Protein AF-A0A1G3AJ76-F1 (afdb_monomer_lite)

Secondary structure (DSSP, 8-state):
---BTTB--------PPEEPTTT--EEPPPPTTB-TT-SSBHHHHHHHHHHTTTS-HHHHHHHHT--HHHHHHHHHHHHHHHTS----TT---EEEEEEE--TTT-EEEEEEETTTTEEEEEEESSGGGTT-SHHHHHHHHHHTT-GGGTTGGGTS---SHHHHHHHHHHHHHHHHTTT---HHHHHHHHHHGGG--S----

pLDDT: mean 78.52, std 16.17, range [38.22, 95.75]

Radius of gyration: 21.83 Å; chains: 1; bounding box: 45×44×62 Å

Sequence (202 aa):
MLPVGRRKVELVVNIPRLYCKDCGAIRQPHLAFADPKKH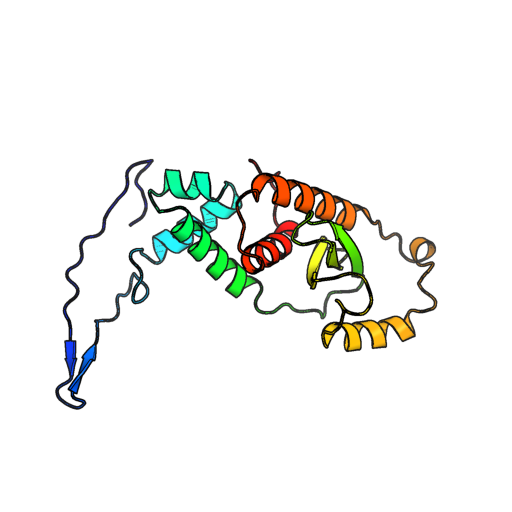YTRSLERFVVDLCRIMSIQDAAELTGLGWDTVKEIHKRHLRRKYKSFDLKKVRYIAIDEVYLGKKRKYITIVLDLLTGRVIHVGRGKGKDALRIRILKDAARKLSVWKPFILNWHKHRISTGKLEVINSKIGTLQRNAYGYRDDEYLKLRIFNLHRSTYALIG

Structure (mmCIF, N/CA/C/O backbone):
data_AF-A0A1G3AJ76-F1
#
_entry.id   AF-A0A1G3AJ76-F1
#
loop_
_atom_site.group_PDB
_atom_site.id
_atom_site.type_symbol
_atom_site.label_atom_id
_atom_site.label_alt_id
_atom_site.label_comp_id
_atom_site.label_asym_id
_atom_site.label_entity_id
_atom_site.label_seq_id
_atom_site.pdbx_PDB_ins_code
_atom_site.Cartn_x
_atom_site.Cartn_y
_atom_site.Cartn_z
_atom_site.occupancy
_atom_site.B_iso_or_equiv
_atom_site.auth_seq_id
_atom_site.auth_comp_id
_atom_site.auth_asym_id
_atom_site.auth_atom_id
_atom_site.pdbx_PDB_model_num
ATOM 1 N N . MET A 1 1 ? -16.692 4.329 11.725 1.00 84.12 1 MET A N 1
ATOM 2 C CA . MET A 1 1 ? -17.571 5.203 10.921 1.00 84.12 1 MET A CA 1
ATOM 3 C C . MET A 1 1 ? -16.699 6.036 9.999 1.00 84.12 1 MET A C 1
ATOM 5 O O . MET A 1 1 ? -15.505 6.140 10.260 1.00 84.12 1 MET A O 1
ATOM 9 N N . LEU A 1 2 ? -17.256 6.547 8.901 1.00 88.19 2 LEU A N 1
ATOM 10 C CA . LEU A 1 2 ? -16.535 7.486 8.038 1.00 88.19 2 LEU A CA 1
ATOM 11 C C . LEU A 1 2 ? -16.525 8.877 8.690 1.00 88.19 2 LEU A C 1
ATOM 13 O O . LEU A 1 2 ? -17.487 9.197 9.392 1.00 88.19 2 LEU A O 1
ATOM 17 N N . PRO A 1 3 ? -15.468 9.684 8.496 1.00 87.06 3 PRO A N 1
ATOM 18 C CA . PRO A 1 3 ? -15.470 11.065 8.961 1.00 87.06 3 PRO A CA 1
ATOM 19 C C . PRO A 1 3 ? -16.542 11.879 8.225 1.00 87.06 3 PRO A C 1
ATOM 21 O O . PRO A 1 3 ? -16.854 11.609 7.063 1.00 87.06 3 PRO A O 1
ATOM 24 N N . VAL A 1 4 ? -17.088 12.893 8.897 1.00 87.75 4 VAL A N 1
ATOM 25 C CA . VAL A 1 4 ? -17.991 13.881 8.287 1.00 87.75 4 VAL A CA 1
ATOM 26 C C . VAL A 1 4 ? -17.214 15.183 8.154 1.00 87.75 4 VAL A C 1
ATOM 28 O O . VAL A 1 4 ? -16.935 15.871 9.139 1.00 87.75 4 VAL A O 1
ATOM 31 N N . GLY A 1 5 ? -16.788 15.490 6.929 1.00 83.56 5 GLY A N 1
ATOM 32 C CA . GLY A 1 5 ? -15.785 16.527 6.696 1.00 83.56 5 GLY A CA 1
ATOM 33 C C . GLY A 1 5 ? -14.482 16.186 7.427 1.00 83.56 5 GLY A C 1
ATOM 34 O O . GLY A 1 5 ? -13.950 15.092 7.266 1.00 83.56 5 GLY A O 1
ATOM 35 N N . ARG A 1 6 ? -13.991 17.111 8.262 1.00 79.69 6 ARG A N 1
ATOM 36 C CA . ARG A 1 6 ? -12.816 16.900 9.134 1.00 79.69 6 ARG A CA 1
ATOM 37 C C . ARG A 1 6 ? -13.173 16.387 10.534 1.00 79.69 6 ARG A C 1
ATOM 39 O O . ARG A 1 6 ? -12.302 16.284 11.392 1.00 79.69 6 ARG A O 1
ATOM 46 N N . ARG A 1 7 ? -14.452 16.113 10.811 1.00 84.81 7 ARG A N 1
ATOM 47 C CA . ARG A 1 7 ? -14.881 15.647 12.133 1.00 84.81 7 ARG A CA 1
ATOM 48 C C . ARG A 1 7 ? -14.752 14.133 12.222 1.00 84.81 7 ARG A C 1
ATOM 50 O O . ARG A 1 7 ? -15.326 13.397 11.415 1.00 84.81 7 ARG A O 1
ATOM 57 N N . LYS A 1 8 ? -14.028 13.683 13.246 1.00 85.44 8 LYS A N 1
ATOM 58 C CA . LYS A 1 8 ? -13.964 12.275 13.635 1.00 85.44 8 LYS A CA 1
ATOM 59 C C . LYS A 1 8 ? -15.359 11.805 14.050 1.00 85.44 8 LYS A C 1
ATOM 61 O O . LYS A 1 8 ? -16.037 12.482 14.817 1.00 85.44 8 LYS A O 1
ATOM 66 N N . VAL A 1 9 ? -15.762 10.636 13.559 1.00 89.94 9 VAL A N 1
ATOM 67 C CA . VAL A 1 9 ? -17.017 9.981 13.946 1.00 89.94 9 VAL A CA 1
ATOM 68 C C . VAL A 1 9 ? -16.697 8.651 14.606 1.00 89.94 9 VAL A C 1
ATOM 70 O O . VAL A 1 9 ? -16.042 7.785 14.016 1.00 89.94 9 VAL A O 1
ATOM 73 N N . GLU A 1 10 ? -17.185 8.478 15.827 1.00 90.31 10 GLU A N 1
ATOM 74 C CA . GLU A 1 10 ? -16.988 7.270 16.619 1.00 90.31 10 GLU A CA 1
ATOM 75 C C . GLU A 1 10 ? -18.248 6.403 16.595 1.00 90.31 10 GLU A C 1
ATOM 77 O O . GLU A 1 10 ? -19.370 6.898 16.566 1.00 90.31 10 GLU A O 1
ATOM 82 N N . LEU A 1 11 ? -18.052 5.085 16.559 1.00 90.06 11 LEU A N 1
ATOM 83 C CA . LEU A 1 11 ? -19.127 4.108 16.697 1.00 90.06 11 LEU A CA 1
ATOM 84 C C . LEU A 1 11 ? -18.904 3.376 18.013 1.00 90.06 11 LEU A C 1
ATOM 86 O O . LEU A 1 11 ? -17.966 2.586 18.124 1.00 90.06 11 LEU A O 1
ATOM 90 N N . VAL A 1 12 ? -19.759 3.651 18.990 1.00 90.94 12 VAL A N 1
ATOM 91 C CA . VAL A 1 12 ? -19.713 3.002 20.299 1.00 90.94 12 VAL A CA 1
ATOM 92 C C . VAL A 1 12 ? -20.588 1.757 20.242 1.00 90.94 12 VAL A C 1
ATOM 94 O O . VAL A 1 12 ? -21.773 1.838 19.930 1.00 90.94 12 VAL A O 1
ATOM 97 N N . VAL A 1 13 ? -19.994 0.594 20.505 1.00 89.31 13 VAL A N 1
ATOM 98 C CA . VAL A 1 13 ? -20.694 -0.697 20.487 1.00 89.31 13 VAL A CA 1
ATOM 99 C C . VAL A 1 13 ? -20.303 -1.475 21.726 1.00 89.31 13 VAL A C 1
ATOM 101 O O . VAL A 1 13 ? -19.117 -1.623 22.017 1.00 89.31 13 VAL A O 1
ATOM 104 N N . ASN A 1 14 ? -21.296 -2.011 22.430 1.00 89.44 14 ASN A N 1
ATOM 105 C CA . ASN A 1 14 ? -21.053 -2.958 23.505 1.00 89.44 14 ASN A CA 1
ATOM 106 C C . ASN A 1 14 ? -20.851 -4.360 22.907 1.00 89.44 14 ASN A C 1
ATOM 108 O O . ASN A 1 14 ? -21.753 -4.901 22.269 1.00 89.44 14 ASN A O 1
ATOM 112 N N . ILE A 1 15 ? -19.654 -4.928 23.073 1.00 88.06 15 ILE A N 1
ATOM 113 C CA . ILE A 1 15 ? -19.295 -6.245 22.534 1.00 88.06 15 ILE A CA 1
ATOM 114 C C . ILE A 1 15 ? -19.233 -7.236 23.703 1.00 88.06 15 ILE A C 1
ATOM 116 O O . ILE A 1 15 ? -18.221 -7.265 24.413 1.00 88.06 15 ILE A O 1
ATOM 120 N N . PRO A 1 16 ? -20.270 -8.068 23.914 1.00 90.62 16 PRO A N 1
ATOM 121 C CA . PRO A 1 16 ? -20.255 -9.049 24.990 1.00 90.62 16 PRO A CA 1
ATOM 122 C C . PRO A 1 16 ? -19.215 -10.146 24.729 1.00 90.62 16 PRO A C 1
ATOM 124 O O . PRO A 1 16 ? -18.878 -10.462 23.585 1.00 90.62 16 PRO A O 1
ATOM 127 N N . ARG A 1 17 ? -18.715 -10.768 25.801 1.00 92.38 17 ARG A N 1
ATOM 128 C CA . ARG A 1 17 ? -17.952 -12.021 25.716 1.00 92.38 17 ARG A CA 1
ATOM 129 C C . ARG A 1 17 ? -18.940 -13.186 25.768 1.00 92.38 17 ARG A C 1
ATOM 131 O O . ARG A 1 17 ? -19.694 -13.304 26.726 1.00 92.38 17 ARG A O 1
ATOM 138 N N . LEU A 1 18 ? -18.937 -14.032 24.744 1.00 93.06 18 LEU A N 1
ATOM 139 C CA . LEU A 1 18 ? -19.792 -15.212 24.647 1.00 93.06 18 LEU A CA 1
ATOM 140 C C . LEU A 1 18 ? -19.067 -16.420 25.241 1.00 93.06 18 LEU A C 1
ATOM 142 O O . LEU A 1 18 ? -17.966 -16.749 24.801 1.00 93.06 18 LEU A O 1
ATOM 146 N N . TYR A 1 19 ? -19.685 -17.083 26.214 1.00 95.31 19 TYR A N 1
ATOM 147 C CA . TYR A 1 19 ? -19.201 -18.339 26.783 1.00 95.31 19 TYR A CA 1
ATOM 148 C C . TYR A 1 19 ? -19.927 -19.520 26.130 1.00 95.31 19 TYR A C 1
ATOM 150 O O . TYR A 1 19 ? -21.157 -19.579 26.144 1.00 95.31 19 TYR A O 1
ATOM 158 N N . CYS A 1 20 ? -19.178 -20.452 25.542 1.00 94.69 20 CYS A N 1
ATOM 159 C CA . CYS A 1 20 ? -19.740 -21.675 24.976 1.00 94.69 20 CYS A CA 1
ATOM 160 C C . CYS A 1 20 ? -19.845 -22.755 26.058 1.00 94.69 20 CYS A C 1
ATOM 162 O O . CYS A 1 20 ? -18.821 -23.186 26.585 1.00 94.69 20 CYS A O 1
ATOM 164 N N . LYS A 1 21 ? -21.068 -23.216 26.349 1.00 94.81 21 LYS A N 1
ATOM 165 C CA . LYS A 1 21 ? -21.314 -24.265 27.352 1.00 94.81 21 LYS A CA 1
ATOM 166 C C . LYS A 1 21 ? -20.777 -25.641 26.938 1.00 94.81 21 LYS A C 1
ATOM 168 O O . LYS A 1 21 ? -20.391 -26.402 27.810 1.00 94.81 21 LYS A O 1
ATOM 173 N N . ASP A 1 22 ? -20.685 -25.922 25.637 1.00 95.62 22 ASP A N 1
ATOM 174 C CA . ASP A 1 22 ? -20.289 -27.249 25.141 1.00 95.62 22 ASP A CA 1
ATOM 175 C C . ASP A 1 22 ? -18.770 -27.468 25.142 1.00 95.62 22 ASP A C 1
ATOM 177 O O . ASP A 1 22 ? -18.295 -28.563 25.418 1.00 95.62 22 ASP A O 1
ATOM 181 N N . CYS A 1 23 ? -17.986 -26.431 24.825 1.00 95.06 23 CYS A N 1
ATOM 182 C CA . CYS A 1 23 ? -16.522 -26.534 24.724 1.00 95.06 23 CYS A CA 1
ATOM 183 C C . CYS A 1 23 ? -15.755 -25.654 25.722 1.00 95.06 23 CYS A C 1
ATOM 185 O O . CYS A 1 23 ? -14.529 -25.594 25.667 1.00 95.06 23 CYS A O 1
ATOM 187 N N . GLY A 1 24 ? -16.451 -24.903 26.582 1.00 94.56 24 GLY A N 1
ATOM 188 C CA . GLY A 1 24 ? -15.855 -23.998 27.573 1.00 94.56 24 GLY A CA 1
ATOM 189 C C . GLY A 1 24 ? -15.150 -22.760 26.997 1.00 94.56 24 GLY A C 1
ATOM 190 O O . GLY A 1 24 ? -14.609 -21.951 27.751 1.00 94.56 24 GLY A O 1
ATOM 191 N N . ALA A 1 25 ? -15.134 -22.577 25.672 1.00 94.31 25 ALA A N 1
ATOM 192 C CA . ALA A 1 25 ? -14.416 -21.478 25.033 1.00 94.31 25 ALA A CA 1
ATOM 193 C C . ALA A 1 25 ? -15.129 -20.127 25.211 1.00 94.31 25 ALA A C 1
ATOM 195 O O . ALA A 1 25 ? -16.337 -20.010 24.996 1.00 94.31 25 ALA A O 1
ATOM 196 N N . ILE A 1 26 ? -14.350 -19.078 25.489 1.00 92.56 26 ILE A N 1
ATOM 197 C CA . ILE A 1 26 ? -14.811 -17.684 25.469 1.00 92.56 26 ILE A CA 1
ATOM 198 C C . ILE A 1 26 ? -14.500 -17.075 24.100 1.00 92.56 26 ILE A C 1
ATOM 200 O O . ILE A 1 26 ? -13.358 -17.102 23.637 1.00 92.56 26 ILE A O 1
ATOM 204 N N . ARG A 1 27 ? -15.510 -16.503 23.441 1.00 89.25 27 ARG A N 1
ATOM 205 C CA . ARG A 1 27 ? -15.399 -15.901 22.105 1.00 89.25 27 ARG A CA 1
ATOM 206 C C . ARG A 1 27 ? -16.011 -14.506 22.086 1.00 89.25 27 ARG A C 1
ATOM 208 O O . ARG A 1 27 ? -16.914 -14.195 22.853 1.00 89.25 27 ARG A O 1
ATOM 215 N N . GLN A 1 28 ? -15.530 -13.655 21.188 1.00 88.25 28 GLN A N 1
ATOM 216 C CA . GLN A 1 28 ? -16.238 -12.421 20.846 1.00 88.25 28 GLN A CA 1
ATOM 217 C C . GLN A 1 28 ? -17.212 -12.702 19.695 1.00 88.25 28 GLN A C 1
ATOM 219 O O . GLN A 1 28 ? -16.870 -13.500 18.814 1.00 88.25 28 GLN A O 1
ATOM 224 N N . PRO A 1 29 ? -18.401 -12.071 19.674 1.00 89.06 29 PRO A N 1
ATOM 225 C CA . PRO A 1 29 ? -19.307 -12.172 18.542 1.00 89.06 29 PRO A CA 1
ATOM 226 C C . PRO A 1 29 ? -18.632 -11.626 17.283 1.00 89.06 29 PRO A C 1
ATOM 228 O O . PRO A 1 29 ? -17.847 -10.675 17.324 1.00 89.06 29 PRO A O 1
ATOM 231 N N . HIS A 1 30 ? -18.952 -12.233 16.145 1.00 89.56 30 HIS A N 1
ATOM 232 C CA . HIS A 1 30 ? -18.513 -11.712 14.862 1.00 89.56 30 HIS A CA 1
ATOM 233 C C . HIS A 1 30 ? -19.233 -10.392 14.565 1.00 89.56 30 HIS A C 1
ATOM 235 O O . HIS A 1 30 ? -20.461 -10.338 14.553 1.00 89.56 30 HIS A O 1
ATOM 241 N N . LEU A 1 31 ? -18.471 -9.333 14.290 1.00 91.12 31 LEU A N 1
ATOM 242 C CA . LEU A 1 31 ? -19.030 -8.047 13.889 1.00 91.12 31 LEU A CA 1
ATOM 243 C C . LEU A 1 31 ? -19.115 -7.963 12.366 1.00 91.12 31 LEU A C 1
ATOM 245 O O . LEU A 1 31 ? -18.100 -7.958 11.672 1.00 91.12 31 LEU A O 1
ATOM 249 N N . ALA A 1 32 ? -20.326 -7.788 11.837 1.00 91.38 32 ALA A N 1
ATOM 250 C CA . ALA A 1 32 ? -20.556 -7.657 10.397 1.00 91.38 32 ALA A CA 1
ATOM 251 C C . ALA A 1 32 ? -19.923 -6.393 9.775 1.00 91.38 32 ALA A C 1
ATOM 253 O O . ALA A 1 32 ? -19.883 -6.251 8.555 1.00 91.38 32 ALA A O 1
ATOM 254 N N . PHE A 1 33 ? -19.407 -5.456 10.569 1.00 92.19 33 PHE A N 1
ATOM 255 C CA . PHE A 1 33 ? -18.843 -4.194 10.079 1.00 92.19 33 PHE A CA 1
ATOM 256 C C . PHE A 1 33 ? -17.356 -3.998 10.409 1.00 92.19 33 PHE A C 1
ATOM 258 O O . PHE A 1 33 ? -16.754 -3.065 9.873 1.00 92.19 33 PHE A O 1
ATOM 265 N N . ALA A 1 34 ? -16.742 -4.845 11.242 1.00 92.38 34 ALA A N 1
ATOM 266 C CA . ALA A 1 34 ? -15.356 -4.694 11.690 1.00 92.38 34 ALA A CA 1
ATOM 267 C C . ALA A 1 34 ? -14.637 -6.045 11.781 1.00 92.38 34 ALA A C 1
ATOM 269 O O . ALA A 1 34 ? -15.222 -7.054 12.166 1.00 92.38 34 ALA A O 1
ATOM 270 N N . ASP A 1 35 ? -13.350 -6.053 11.436 1.00 90.12 35 ASP A N 1
ATOM 271 C CA . ASP A 1 35 ? -12.513 -7.240 11.606 1.00 90.12 35 ASP A CA 1
ATOM 272 C C . ASP A 1 35 ? -12.175 -7.449 13.099 1.00 90.12 35 ASP A C 1
ATOM 274 O O . ASP A 1 35 ? -12.011 -6.469 13.835 1.00 90.12 35 ASP A O 1
ATOM 278 N N . PRO A 1 36 ? -11.996 -8.702 13.562 1.00 86.69 36 PRO A N 1
ATOM 279 C CA . PRO A 1 36 ? -11.603 -8.977 14.942 1.00 86.69 36 PRO A CA 1
ATOM 280 C C . PRO A 1 36 ? -10.334 -8.219 15.349 1.00 86.69 36 PRO A C 1
ATOM 282 O O . PRO A 1 36 ? -9.371 -8.141 14.580 1.00 86.69 36 PRO A O 1
ATOM 285 N N . LYS A 1 37 ? -10.313 -7.701 16.585 1.00 85.31 37 LYS A N 1
ATOM 286 C CA . LYS A 1 37 ? -9.185 -6.941 17.163 1.00 85.31 37 LYS A CA 1
ATOM 287 C C . LYS A 1 37 ? -8.841 -5.639 16.416 1.00 85.31 37 LYS A C 1
ATOM 289 O O . LYS A 1 37 ? -7.744 -5.109 16.593 1.00 85.31 37 LYS A O 1
ATOM 294 N N . LYS A 1 38 ? -9.728 -5.124 15.555 1.00 88.06 38 LYS A N 1
ATOM 295 C CA . LYS A 1 38 ? -9.569 -3.816 14.902 1.00 88.06 38 LYS A CA 1
ATOM 296 C C . LYS A 1 38 ? -10.525 -2.796 15.507 1.00 88.06 38 LYS A C 1
ATOM 298 O O . LYS A 1 38 ? -11.699 -3.076 15.708 1.00 88.06 38 LYS A O 1
ATOM 303 N N . HIS A 1 39 ? -10.013 -1.588 15.722 1.00 88.31 39 HIS A N 1
ATOM 304 C CA . HIS A 1 39 ? -10.772 -0.446 16.242 1.00 88.31 39 HIS A CA 1
ATOM 305 C C . HIS A 1 39 ? -11.326 0.451 15.120 1.00 88.31 39 HIS A C 1
ATOM 307 O O . HIS A 1 39 ? -11.619 1.622 15.332 1.00 88.31 39 HIS A O 1
ATOM 313 N N . TYR A 1 40 ? -11.449 -0.086 13.904 1.00 92.50 40 TYR A N 1
ATOM 314 C CA . TYR A 1 40 ? -12.005 0.608 12.748 1.00 92.50 40 TYR A CA 1
ATOM 315 C C . TYR A 1 40 ? -12.919 -0.317 11.945 1.00 92.50 40 TYR A C 1
ATOM 317 O O . TYR A 1 40 ? -12.767 -1.537 11.918 1.00 92.50 40 TYR A O 1
ATOM 325 N N . THR A 1 41 ? -13.875 0.295 11.256 1.00 94.62 41 THR A N 1
ATOM 326 C CA . THR A 1 41 ? -14.846 -0.383 10.393 1.00 94.62 41 THR A CA 1
ATOM 327 C C . THR A 1 41 ? -14.243 -0.732 9.030 1.00 94.62 41 THR A C 1
ATOM 329 O O . THR A 1 41 ? -13.399 0.008 8.525 1.00 94.62 41 THR A O 1
ATOM 332 N N . ARG A 1 42 ? -14.745 -1.780 8.365 1.00 94.81 42 ARG A N 1
ATOM 333 C CA . ARG A 1 42 ? -14.345 -2.154 6.992 1.00 94.81 42 ARG A CA 1
ATOM 334 C C . ARG A 1 42 ? -14.613 -1.044 5.970 1.00 94.81 42 ARG A C 1
ATOM 336 O O . ARG A 1 42 ? -13.865 -0.908 5.007 1.00 94.81 42 ARG A O 1
ATOM 343 N N . SER A 1 43 ? -15.655 -0.235 6.178 1.00 95.25 43 SER A N 1
ATOM 344 C CA . SER A 1 43 ? -15.930 0.956 5.359 1.00 95.25 43 SER A CA 1
ATOM 345 C C . SER A 1 43 ? -14.824 2.006 5.492 1.00 95.25 43 SER A C 1
ATOM 347 O O . SER A 1 43 ? -14.319 2.481 4.481 1.00 95.25 43 SER A O 1
ATOM 349 N N . LEU A 1 44 ? -14.388 2.296 6.722 1.00 95.06 44 LEU A N 1
ATOM 350 C CA . LEU A 1 44 ? -13.252 3.185 6.987 1.00 95.06 44 LEU A CA 1
ATOM 351 C C . LEU A 1 44 ? -11.944 2.646 6.388 1.00 95.06 44 LEU A C 1
ATOM 353 O O . LEU A 1 44 ? -11.203 3.416 5.792 1.00 95.06 44 LEU A O 1
ATOM 357 N N . GLU A 1 45 ? -11.684 1.334 6.462 1.00 95.69 45 GLU A N 1
ATOM 358 C CA . GLU A 1 45 ? -10.516 0.716 5.804 1.00 95.69 45 GLU A CA 1
ATOM 359 C C . GLU A 1 45 ? -10.516 0.979 4.288 1.00 95.69 45 GLU A C 1
ATOM 361 O O . GLU A 1 45 ? -9.493 1.374 3.731 1.00 95.69 45 GLU A O 1
ATOM 366 N N . ARG A 1 46 ? -11.664 0.800 3.616 1.00 95.75 46 ARG A N 1
ATOM 367 C CA . ARG A 1 46 ? -11.805 1.072 2.173 1.00 95.75 46 ARG A CA 1
ATOM 368 C C . ARG A 1 46 ? -11.585 2.547 1.852 1.00 95.75 46 ARG A C 1
ATOM 370 O O . ARG A 1 46 ? -10.802 2.854 0.962 1.00 95.75 46 ARG A O 1
ATOM 377 N N . PHE A 1 47 ? -12.204 3.436 2.626 1.00 95.56 47 PHE A N 1
ATOM 378 C CA . PHE A 1 47 ? -12.052 4.878 2.455 1.00 95.56 47 PHE A CA 1
ATOM 379 C C . PHE A 1 47 ? -10.590 5.319 2.592 1.00 95.56 47 PHE A C 1
ATOM 381 O O . PHE A 1 47 ? -10.073 6.020 1.729 1.00 95.56 47 PHE A O 1
ATOM 388 N N . VAL A 1 48 ? -9.881 4.823 3.612 1.00 95.69 48 VAL A N 1
ATOM 389 C CA . VAL A 1 48 ? -8.443 5.074 3.792 1.00 95.69 48 VAL A CA 1
ATOM 390 C C . VAL A 1 48 ? -7.631 4.610 2.581 1.00 95.69 48 VAL A C 1
ATOM 392 O O . VAL A 1 48 ? -6.737 5.327 2.133 1.00 95.69 48 VAL A O 1
ATOM 395 N N . VAL A 1 49 ? -7.926 3.426 2.032 1.00 95.38 49 VAL A N 1
ATOM 396 C CA . VAL A 1 49 ? -7.247 2.922 0.828 1.00 95.38 49 VAL A CA 1
ATOM 397 C C . VAL A 1 49 ? -7.469 3.850 -0.362 1.00 95.38 49 VAL A C 1
ATOM 399 O O . VAL A 1 49 ? -6.517 4.096 -1.101 1.00 95.38 49 VAL A O 1
ATOM 402 N N . ASP A 1 50 ? -8.681 4.373 -0.543 1.00 93.75 50 ASP A N 1
ATOM 403 C CA . ASP A 1 50 ? -8.981 5.294 -1.637 1.00 93.75 50 ASP A CA 1
ATOM 404 C C . ASP A 1 50 ? -8.266 6.638 -1.478 1.00 93.75 50 ASP A C 1
ATOM 406 O O . ASP A 1 50 ? -7.664 7.113 -2.442 1.00 93.75 50 ASP A O 1
ATOM 410 N N . LEU A 1 51 ? -8.212 7.190 -0.262 1.00 92.56 51 LEU A N 1
ATOM 411 C CA . LEU A 1 51 ? -7.426 8.393 0.035 1.00 92.56 51 LEU A CA 1
ATOM 412 C C . LEU A 1 51 ? -5.939 8.182 -0.283 1.00 92.56 51 LEU A C 1
ATOM 414 O O . LEU A 1 51 ? -5.339 8.971 -1.011 1.00 92.56 51 LEU A O 1
ATOM 418 N N . CYS A 1 52 ? -5.354 7.061 0.149 1.00 91.38 52 CYS A N 1
ATOM 419 C CA . CYS A 1 52 ? -3.938 6.739 -0.084 1.00 91.38 52 CYS A CA 1
ATOM 420 C C . CYS A 1 52 ? -3.545 6.632 -1.575 1.00 91.38 52 CYS A C 1
ATOM 422 O O . CYS A 1 52 ? -2.359 6.489 -1.886 1.00 91.38 52 CYS A O 1
ATOM 424 N N . ARG A 1 53 ? -4.509 6.650 -2.508 1.00 87.12 53 ARG A N 1
ATOM 425 C CA . ARG A 1 53 ? -4.249 6.695 -3.957 1.00 87.12 53 ARG A CA 1
ATOM 426 C C . ARG A 1 53 ? -3.961 8.103 -4.471 1.00 87.12 53 ARG A C 1
ATOM 428 O O . ARG A 1 53 ? -3.366 8.211 -5.541 1.00 87.12 53 ARG A O 1
ATOM 435 N N . ILE A 1 54 ? -4.411 9.134 -3.757 1.00 86.81 54 ILE A N 1
ATOM 436 C CA . ILE A 1 54 ? -4.394 10.531 -4.214 1.00 86.81 54 ILE A CA 1
ATOM 437 C C . ILE A 1 54 ? -3.710 11.497 -3.239 1.00 86.81 54 ILE A C 1
ATOM 439 O O . ILE A 1 54 ? -3.397 12.610 -3.641 1.00 86.81 54 ILE A O 1
ATOM 443 N N . MET A 1 55 ? -3.454 11.090 -1.993 1.00 87.19 55 MET A N 1
ATOM 444 C CA . MET A 1 55 ? -2.762 11.904 -0.984 1.00 87.19 55 MET A CA 1
ATOM 445 C C . MET A 1 55 ? -1.721 11.094 -0.205 1.00 87.19 55 MET A C 1
ATOM 447 O O . MET A 1 55 ? -1.611 9.869 -0.370 1.00 87.19 55 MET A O 1
ATOM 451 N N . SER A 1 56 ? -0.934 11.770 0.635 1.00 87.06 56 SER A N 1
ATOM 452 C CA . SER A 1 56 ? 0.064 11.112 1.472 1.00 87.06 56 SER A CA 1
ATOM 453 C C . SER A 1 56 ? -0.593 10.293 2.598 1.00 87.06 56 SER A C 1
ATOM 455 O O . SER A 1 56 ? -1.783 10.399 2.896 1.00 87.06 56 SER A O 1
ATOM 457 N N . ILE A 1 57 ? 0.197 9.431 3.248 1.00 89.25 57 ILE A N 1
ATOM 458 C CA . ILE A 1 57 ? -0.266 8.691 4.438 1.00 89.25 57 ILE A CA 1
ATOM 459 C C . ILE A 1 57 ? -0.546 9.651 5.596 1.00 89.25 57 ILE A C 1
ATOM 461 O O . ILE A 1 57 ? -1.426 9.379 6.407 1.00 89.25 57 ILE A O 1
ATOM 465 N N . GLN A 1 58 ? 0.203 10.753 5.662 1.00 89.19 58 GLN A N 1
ATOM 466 C CA . GLN A 1 58 ? 0.031 11.771 6.683 1.00 89.19 58 GLN A CA 1
ATOM 467 C C . GLN A 1 58 ? -1.275 12.539 6.470 1.00 89.19 58 GLN A C 1
ATOM 469 O O . GLN A 1 58 ? -2.090 12.567 7.385 1.00 89.19 58 GLN A O 1
ATOM 474 N N . ASP A 1 59 ? -1.548 13.007 5.252 1.00 90.38 59 ASP A N 1
ATOM 475 C CA . ASP A 1 59 ? -2.806 13.703 4.940 1.00 90.38 59 ASP A CA 1
ATOM 476 C C . ASP A 1 59 ? -4.021 12.804 5.188 1.00 90.38 59 ASP A C 1
ATOM 478 O O . ASP A 1 59 ? -5.025 13.223 5.761 1.00 90.38 59 ASP A O 1
ATOM 482 N N . ALA A 1 60 ? -3.925 11.525 4.803 1.00 92.56 60 ALA A N 1
ATOM 483 C CA . ALA A 1 60 ? -4.987 10.558 5.055 1.00 92.56 60 ALA A CA 1
ATOM 484 C C . ALA A 1 60 ? -5.209 10.325 6.560 1.00 92.56 60 ALA A C 1
ATOM 486 O O . ALA A 1 60 ? -6.350 10.133 6.987 1.00 92.56 60 ALA A O 1
ATOM 487 N N . ALA A 1 61 ? -4.149 10.339 7.372 1.00 92.25 61 ALA A N 1
ATOM 488 C CA . ALA A 1 61 ? -4.237 10.227 8.826 1.00 92.25 61 ALA A CA 1
ATOM 489 C C . ALA A 1 61 ? -4.912 11.456 9.443 1.00 92.25 61 ALA A C 1
ATOM 491 O O . ALA A 1 61 ? -5.867 11.303 10.205 1.00 92.25 61 ALA A O 1
ATOM 492 N N . GLU A 1 62 ? -4.491 12.654 9.042 1.00 90.75 62 GLU A N 1
ATOM 493 C CA . GLU A 1 62 ? -5.070 13.921 9.492 1.00 90.75 62 GLU A CA 1
ATOM 494 C C . GLU A 1 62 ? -6.554 14.030 9.118 1.00 90.75 62 GLU A C 1
ATOM 496 O O . GLU A 1 62 ? -7.388 14.333 9.971 1.00 90.75 62 GLU A O 1
ATOM 501 N N . LEU A 1 63 ? -6.918 13.690 7.876 1.00 91.38 63 LEU A N 1
ATOM 502 C CA . LEU A 1 63 ? -8.303 13.754 7.402 1.00 91.38 63 LEU A CA 1
ATOM 503 C C . LEU A 1 63 ? -9.221 12.748 8.108 1.00 91.38 63 LEU A C 1
ATOM 505 O O . LEU A 1 63 ? -10.387 13.042 8.372 1.00 91.38 63 LEU A O 1
ATOM 509 N N . THR A 1 64 ? -8.723 11.541 8.384 1.00 92.38 64 THR A N 1
ATOM 510 C CA . THR A 1 64 ? -9.534 10.479 9.004 1.00 92.38 64 THR A CA 1
ATOM 511 C C . THR A 1 64 ? -9.511 10.503 10.529 1.00 92.38 64 THR A C 1
ATOM 513 O O . THR A 1 64 ? -10.319 9.815 11.156 1.00 92.38 64 THR A O 1
ATOM 516 N N . GLY A 1 65 ? -8.600 11.269 11.137 1.00 90.62 65 GLY A N 1
ATOM 517 C CA . GLY A 1 65 ? -8.345 11.252 12.577 1.00 90.62 65 GLY A CA 1
ATOM 518 C C . GLY A 1 65 ? -7.756 9.926 13.075 1.00 90.62 65 GLY A C 1
ATOM 519 O O . GLY A 1 65 ? -7.866 9.608 14.261 1.00 90.62 65 GLY A O 1
ATOM 520 N N . LEU A 1 66 ? -7.183 9.115 12.178 1.00 91.88 66 LEU A N 1
ATOM 521 C CA . LEU A 1 66 ? -6.496 7.871 12.521 1.00 91.88 66 LEU A CA 1
ATOM 522 C C . LEU A 1 66 ? -5.016 8.141 12.789 1.00 91.88 66 LEU A C 1
ATOM 524 O O . LEU A 1 66 ? -4.406 9.003 12.168 1.00 91.88 66 LEU A O 1
ATOM 528 N N . GLY A 1 67 ? -4.402 7.338 13.659 1.00 91.75 67 GLY A N 1
ATOM 529 C CA . GLY A 1 67 ? -2.951 7.376 13.825 1.00 91.75 67 GLY A CA 1
ATOM 530 C C . GLY A 1 67 ? -2.234 7.000 12.524 1.00 91.75 67 GLY A C 1
ATOM 531 O O . GLY A 1 67 ? -2.654 6.072 11.824 1.00 91.75 67 GLY A O 1
ATOM 532 N N . TRP A 1 68 ? -1.122 7.674 12.231 1.00 92.50 68 TRP A N 1
ATOM 533 C CA . TRP A 1 68 ? -0.326 7.455 11.019 1.00 92.50 68 TRP A CA 1
ATOM 534 C C . TRP A 1 68 ? 0.032 5.975 10.794 1.00 92.50 68 TRP A C 1
ATOM 536 O O . TRP A 1 68 ? -0.150 5.450 9.694 1.00 92.50 68 TRP A O 1
ATOM 546 N N . ASP A 1 69 ? 0.442 5.257 11.848 1.00 91.44 69 ASP A N 1
ATOM 547 C CA . ASP A 1 69 ? 0.747 3.822 11.765 1.00 91.44 69 ASP A CA 1
ATOM 548 C C . ASP A 1 69 ? -0.480 2.971 11.420 1.00 91.44 69 ASP A C 1
ATOM 550 O O . ASP A 1 69 ? -0.365 1.975 10.708 1.00 91.44 69 ASP A O 1
ATOM 554 N N . THR A 1 70 ? -1.674 3.378 11.859 1.00 93.88 70 THR A N 1
ATOM 555 C CA . THR A 1 70 ? -2.922 2.674 11.525 1.00 93.88 70 THR A CA 1
ATOM 556 C C . THR A 1 70 ? -3.229 2.806 10.037 1.00 93.88 70 THR A C 1
ATOM 558 O O . THR A 1 70 ? -3.514 1.805 9.378 1.00 93.88 70 THR A O 1
ATOM 561 N N . VAL A 1 71 ? -3.117 4.019 9.489 1.00 94.31 71 VAL A N 1
ATOM 562 C CA . VAL A 1 71 ? -3.294 4.285 8.052 1.00 94.31 71 VAL A CA 1
ATOM 563 C C . VAL A 1 71 ? -2.253 3.527 7.233 1.00 94.31 71 VAL A C 1
ATOM 565 O O . VAL A 1 71 ? -2.597 2.830 6.273 1.00 94.31 71 VAL A O 1
ATOM 568 N N . LYS A 1 72 ? -0.983 3.590 7.648 1.00 92.75 72 LYS A N 1
ATOM 569 C CA . LYS A 1 72 ? 0.105 2.836 7.023 1.00 92.75 72 LYS A CA 1
ATOM 570 C C . LYS A 1 72 ? -0.185 1.338 7.014 1.00 92.75 72 LYS A C 1
ATOM 572 O O . LYS A 1 72 ? -0.030 0.717 5.966 1.00 92.75 72 LYS A O 1
ATOM 577 N N . GLU A 1 73 ? -0.610 0.748 8.129 1.00 93.50 73 GLU A N 1
ATOM 578 C CA . GLU A 1 73 ? -0.894 -0.690 8.208 1.00 93.50 73 GLU A CA 1
ATOM 579 C C . GLU A 1 73 ? -2.105 -1.099 7.363 1.00 93.50 73 GLU A C 1
ATOM 581 O O . GLU A 1 73 ? -2.060 -2.141 6.701 1.00 93.50 73 GLU A O 1
ATOM 586 N N . ILE A 1 74 ? -3.157 -0.272 7.308 1.00 95.50 74 ILE A N 1
ATOM 587 C CA . ILE A 1 74 ? -4.293 -0.470 6.393 1.00 95.50 74 ILE A CA 1
ATOM 588 C C . ILE A 1 74 ? -3.793 -0.527 4.946 1.00 95.50 74 ILE A C 1
ATOM 590 O O . ILE A 1 74 ? -4.036 -1.503 4.225 1.00 95.50 74 ILE A O 1
ATOM 594 N N . HIS A 1 75 ? -3.034 0.486 4.529 1.00 94.75 75 HIS A N 1
ATOM 595 C CA . HIS A 1 75 ? -2.532 0.564 3.166 1.00 94.75 75 HIS A CA 1
ATOM 596 C C . HIS A 1 75 ? -1.535 -0.565 2.860 1.00 94.75 75 HIS A C 1
ATOM 598 O O . HIS A 1 75 ? -1.628 -1.215 1.817 1.00 94.75 75 HIS A O 1
ATOM 604 N N . LYS A 1 76 ? -0.631 -0.890 3.792 1.00 93.75 76 LYS A N 1
ATOM 605 C CA . LYS A 1 76 ? 0.310 -2.014 3.683 1.00 93.75 76 LYS A CA 1
ATOM 606 C C . LYS A 1 76 ? -0.428 -3.336 3.489 1.00 93.75 76 LYS A C 1
ATOM 608 O O . LYS A 1 76 ? -0.095 -4.091 2.576 1.00 93.75 76 LYS A O 1
ATOM 613 N N . ARG A 1 77 ? -1.457 -3.616 4.294 1.00 94.62 77 ARG A N 1
ATOM 614 C CA . ARG A 1 77 ? -2.301 -4.819 4.178 1.00 94.62 77 ARG A CA 1
ATOM 615 C C . ARG A 1 77 ? -3.011 -4.882 2.825 1.00 94.62 77 ARG A C 1
ATOM 617 O O . ARG A 1 77 ? -3.050 -5.953 2.216 1.00 94.62 77 ARG A O 1
ATOM 624 N N . HIS A 1 78 ? -3.532 -3.756 2.335 1.00 94.81 78 HIS A N 1
ATOM 625 C CA . HIS A 1 78 ? -4.121 -3.671 1.000 1.00 94.81 78 HIS A CA 1
ATOM 626 C C . HIS A 1 78 ? -3.098 -4.016 -0.094 1.00 94.81 78 HIS A C 1
ATOM 628 O O . HIS A 1 78 ? -3.352 -4.900 -0.915 1.00 94.81 78 HIS A O 1
ATOM 634 N N . LEU A 1 79 ? -1.918 -3.387 -0.075 1.00 93.06 79 LEU A N 1
ATOM 635 C CA . LEU A 1 79 ? -0.872 -3.642 -1.067 1.00 93.06 79 LEU A CA 1
ATOM 636 C C . LEU A 1 79 ? -0.362 -5.088 -1.011 1.00 93.06 79 LEU A C 1
ATOM 638 O O . LEU A 1 79 ? -0.192 -5.703 -2.062 1.00 93.06 79 LEU A O 1
ATOM 642 N N . ARG A 1 80 ? -0.181 -5.667 0.186 1.00 93.62 80 ARG A N 1
ATOM 643 C CA . ARG A 1 80 ? 0.186 -7.087 0.355 1.00 93.62 80 ARG A CA 1
ATOM 644 C C . ARG A 1 80 ? -0.794 -8.011 -0.359 1.00 93.62 80 ARG A C 1
ATOM 646 O O . ARG A 1 80 ? -0.373 -8.912 -1.073 1.00 93.62 80 ARG A O 1
ATOM 653 N N . ARG A 1 81 ? -2.101 -7.785 -0.186 1.00 92.00 81 ARG A N 1
ATOM 654 C CA . ARG A 1 81 ? -3.147 -8.576 -0.858 1.00 92.00 81 ARG A CA 1
ATOM 655 C C . ARG A 1 81 ? -3.099 -8.384 -2.370 1.00 92.00 81 ARG A C 1
ATOM 657 O O . ARG A 1 81 ? -3.131 -9.360 -3.111 1.00 92.00 81 ARG A O 1
ATOM 664 N N . LYS A 1 82 ? -2.978 -7.132 -2.815 1.00 89.75 82 LYS A N 1
ATOM 665 C CA . LYS A 1 82 ? -2.966 -6.749 -4.232 1.00 89.75 82 LYS A CA 1
ATOM 666 C C . LYS A 1 82 ? -1.772 -7.320 -4.999 1.00 89.75 82 LYS A C 1
ATOM 668 O O . LYS A 1 82 ? -1.918 -7.686 -6.161 1.00 89.75 82 LYS A O 1
ATOM 673 N N . TYR A 1 83 ? -0.609 -7.398 -4.356 1.00 87.88 83 TYR A N 1
ATOM 674 C CA . TYR A 1 83 ? 0.645 -7.856 -4.960 1.00 87.88 83 TYR A CA 1
ATOM 675 C C . TYR A 1 83 ? 1.090 -9.243 -4.472 1.00 87.88 83 TYR A C 1
ATOM 677 O O . TYR A 1 83 ? 2.243 -9.613 -4.669 1.00 87.88 83 TYR A O 1
ATOM 685 N N . LYS A 1 84 ? 0.182 -10.036 -3.878 1.00 82.94 84 LYS A N 1
ATOM 686 C CA . LYS A 1 84 ? 0.469 -11.410 -3.420 1.00 82.94 84 LYS A CA 1
ATOM 687 C C . LYS A 1 84 ? 0.904 -12.330 -4.566 1.00 82.94 84 LYS A C 1
ATOM 689 O O . LYS A 1 84 ? 1.750 -13.198 -4.381 1.00 82.94 84 LYS A O 1
ATOM 694 N N . SER A 1 85 ? 0.311 -12.145 -5.738 1.00 76.44 85 SER A N 1
ATOM 695 C CA . SER A 1 85 ? 0.574 -12.930 -6.942 1.00 76.44 85 SER A CA 1
ATOM 696 C C . SER A 1 85 ? 0.307 -12.080 -8.174 1.00 76.44 85 SER A C 1
ATOM 698 O O . SER A 1 85 ? -0.584 -11.228 -8.164 1.00 76.44 85 SE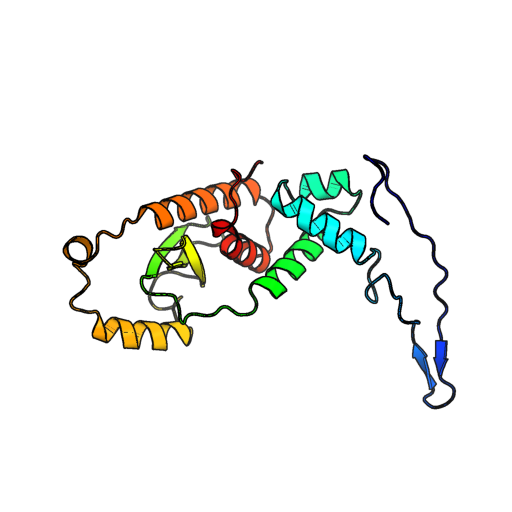R A O 1
ATOM 700 N N . PHE A 1 86 ? 1.037 -12.328 -9.253 1.00 73.00 86 PHE A N 1
ATOM 701 C CA . PHE A 1 86 ? 0.804 -11.674 -10.532 1.00 73.00 86 PHE A CA 1
ATOM 702 C C . PHE A 1 86 ? 1.030 -12.663 -11.671 1.00 73.00 86 PHE A C 1
ATOM 704 O O . PHE A 1 86 ? 1.875 -13.551 -11.581 1.00 73.00 86 PHE A O 1
ATOM 711 N N . ASP A 1 87 ? 0.247 -12.504 -12.734 1.00 72.75 87 ASP A N 1
ATOM 712 C CA . ASP A 1 87 ? 0.364 -13.320 -13.935 1.00 72.75 87 ASP A CA 1
ATOM 713 C C . ASP A 1 87 ? 1.504 -12.805 -14.825 1.00 72.75 87 ASP A C 1
ATOM 715 O O . ASP A 1 87 ? 1.570 -11.615 -15.143 1.00 72.75 87 ASP A O 1
ATOM 719 N N . LEU A 1 88 ? 2.396 -13.713 -15.218 1.00 75.56 88 LEU A N 1
ATOM 720 C CA . LEU A 1 88 ? 3.536 -13.452 -16.096 1.00 75.56 88 LEU A CA 1
ATOM 721 C C . LEU A 1 88 ? 3.255 -13.799 -17.564 1.00 75.56 88 LEU A C 1
ATOM 723 O O . LEU A 1 88 ? 4.083 -13.489 -18.416 1.00 75.56 88 LEU A O 1
ATOM 727 N N . LYS A 1 89 ? 2.107 -14.413 -17.891 1.00 74.00 89 LYS A N 1
ATOM 728 C CA . LYS A 1 89 ? 1.800 -14.895 -19.253 1.00 74.00 89 LYS A CA 1
ATOM 729 C C . LYS A 1 89 ? 1.877 -13.807 -20.327 1.00 74.00 89 LYS A C 1
ATOM 731 O O . LYS A 1 89 ? 2.215 -14.100 -21.468 1.00 74.00 89 LYS A O 1
ATOM 736 N N . LYS A 1 90 ? 1.559 -12.559 -19.971 1.00 76.69 90 LYS A N 1
ATOM 737 C CA . LYS A 1 90 ? 1.525 -11.418 -20.904 1.00 76.69 90 LYS A CA 1
ATOM 738 C C . LYS A 1 90 ? 2.842 -10.637 -20.982 1.00 76.69 90 LYS A C 1
ATOM 740 O O . LYS A 1 90 ? 2.970 -9.786 -21.857 1.00 76.69 90 LYS A O 1
ATOM 745 N N . VAL A 1 91 ? 3.809 -10.920 -20.106 1.00 77.44 91 VAL A N 1
ATOM 746 C CA . VAL A 1 91 ? 5.091 -10.205 -20.075 1.00 77.44 91 VAL A CA 1
ATOM 747 C C . VAL A 1 91 ? 5.979 -10.722 -21.202 1.00 77.44 91 VAL A C 1
ATOM 749 O O . VAL A 1 91 ? 6.338 -11.899 -21.227 1.00 77.44 91 VAL A O 1
ATOM 752 N N . ARG A 1 92 ? 6.343 -9.832 -22.130 1.00 76.12 92 ARG A N 1
ATOM 753 C CA . ARG A 1 92 ? 7.194 -10.162 -23.287 1.00 76.12 92 ARG A CA 1
ATOM 754 C C . ARG A 1 92 ? 8.581 -9.537 -23.211 1.00 76.12 92 ARG A C 1
ATOM 756 O O . ARG A 1 92 ? 9.547 -10.172 -23.617 1.00 76.12 92 ARG A O 1
ATOM 763 N N . TYR A 1 93 ? 8.676 -8.328 -22.662 1.00 80.50 93 TYR A N 1
ATOM 764 C CA . TYR A 1 93 ? 9.916 -7.562 -22.602 1.00 80.50 93 TYR A CA 1
ATOM 765 C C . TYR A 1 93 ? 10.160 -7.113 -21.170 1.00 80.50 93 TYR A C 1
ATOM 767 O O . TYR A 1 93 ? 9.315 -6.443 -20.578 1.00 80.50 93 TYR A O 1
ATOM 775 N N . ILE A 1 94 ? 11.307 -7.495 -20.618 1.00 80.62 94 ILE A N 1
ATOM 776 C CA . ILE A 1 94 ? 11.706 -7.112 -19.267 1.00 80.62 94 ILE A CA 1
ATOM 777 C C . ILE A 1 94 ? 12.908 -6.178 -19.316 1.00 80.62 94 ILE A C 1
ATOM 779 O O . ILE A 1 94 ? 13.817 -6.379 -20.118 1.00 80.62 94 ILE A O 1
ATOM 783 N N . ALA A 1 95 ? 12.916 -5.191 -18.430 1.00 79.81 95 ALA A N 1
ATOM 784 C CA . ALA A 1 95 ? 14.106 -4.434 -18.076 1.00 79.81 95 ALA A CA 1
ATOM 785 C C . ALA A 1 95 ? 14.527 -4.787 -16.655 1.00 79.81 95 ALA A C 1
ATOM 787 O O . ALA A 1 95 ? 13.680 -5.030 -15.791 1.00 79.81 95 ALA A O 1
ATOM 788 N N . ILE A 1 96 ? 15.838 -4.817 -16.442 1.00 81.69 96 ILE A N 1
ATOM 789 C CA . ILE A 1 96 ? 16.467 -5.023 -15.144 1.00 81.69 96 ILE A CA 1
ATOM 790 C C . ILE A 1 96 ? 17.361 -3.820 -14.897 1.00 81.69 96 ILE A C 1
ATOM 792 O O . ILE A 1 96 ? 18.153 -3.478 -15.770 1.00 81.69 96 ILE A O 1
ATOM 796 N N . ASP A 1 97 ? 17.234 -3.205 -13.729 1.00 80.31 97 ASP A N 1
ATOM 797 C CA . ASP A 1 97 ? 18.065 -2.066 -13.354 1.00 80.31 97 ASP A CA 1
ATOM 798 C C . ASP A 1 97 ? 18.385 -2.061 -11.856 1.00 80.31 97 ASP A C 1
ATOM 800 O O . ASP A 1 97 ? 17.678 -2.682 -11.053 1.00 80.31 97 ASP A O 1
ATOM 804 N N . GLU A 1 98 ? 19.455 -1.369 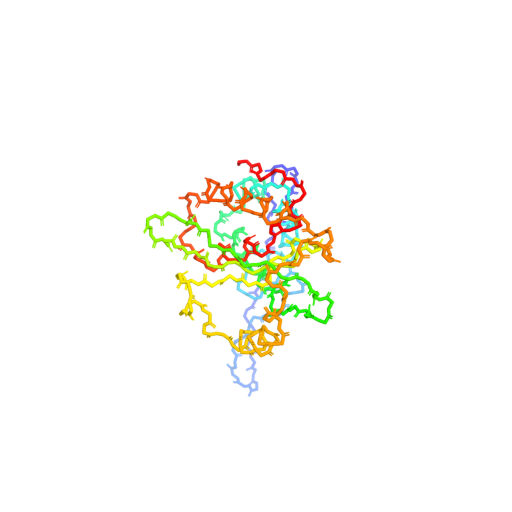-11.479 1.00 79.69 98 GLU A N 1
ATOM 805 C CA . GLU A 1 98 ? 19.889 -1.197 -10.097 1.00 79.69 98 GLU A CA 1
ATOM 806 C C . GLU A 1 98 ? 19.630 0.234 -9.623 1.00 79.69 98 GLU A C 1
ATOM 808 O O . GLU A 1 98 ? 20.205 1.195 -10.124 1.00 79.69 98 GLU A O 1
ATOM 813 N N . VAL A 1 99 ? 18.804 0.381 -8.584 1.00 80.62 99 VAL A N 1
ATOM 814 C CA . VAL A 1 99 ? 18.481 1.688 -8.002 1.00 80.62 99 VAL A CA 1
ATOM 815 C C . VAL A 1 99 ? 19.108 1.819 -6.623 1.00 80.62 99 VAL A C 1
ATOM 817 O O . VAL A 1 99 ? 18.912 0.976 -5.741 1.00 80.62 99 VAL A O 1
ATOM 820 N N . TYR A 1 100 ? 19.841 2.909 -6.413 1.00 81.75 100 TYR A N 1
ATOM 821 C CA . TYR A 1 100 ? 20.403 3.249 -5.112 1.00 81.75 100 TYR A CA 1
ATOM 822 C C . TYR A 1 100 ? 19.313 3.770 -4.160 1.00 81.75 100 TYR A C 1
ATOM 824 O O . TYR A 1 100 ? 18.591 4.711 -4.478 1.00 81.75 100 TYR A O 1
ATOM 832 N N . LEU A 1 101 ? 19.201 3.161 -2.976 1.00 78.94 101 LEU A N 1
ATOM 833 C CA . LEU A 1 101 ? 18.252 3.496 -1.904 1.00 78.94 101 LEU A CA 1
ATOM 834 C C . LEU A 1 101 ? 18.897 4.206 -0.700 1.00 78.94 101 LEU A C 1
ATOM 836 O O . LEU A 1 101 ? 18.322 4.226 0.393 1.00 78.94 101 LEU A O 1
ATOM 840 N N . GLY A 1 102 ? 20.102 4.751 -0.855 1.00 77.06 102 GLY A N 1
ATOM 841 C CA . GLY A 1 102 ? 20.818 5.422 0.230 1.00 77.06 102 GLY A CA 1
ATOM 842 C C . GLY A 1 102 ? 21.677 4.489 1.092 1.00 77.06 102 GLY A C 1
ATOM 843 O O . GLY A 1 102 ? 21.693 3.267 0.930 1.00 77.06 102 GLY A O 1
ATOM 844 N N . LYS A 1 103 ? 22.390 5.080 2.060 1.00 71.38 103 LYS A N 1
ATOM 845 C CA . LYS A 1 103 ? 23.478 4.424 2.814 1.00 71.38 103 LYS A CA 1
ATOM 846 C C . LYS A 1 103 ? 23.062 3.126 3.525 1.00 71.38 103 LYS A C 1
ATOM 848 O O . LYS A 1 103 ? 23.816 2.159 3.513 1.00 71.38 103 LYS A O 1
ATOM 853 N N . LYS A 1 104 ? 21.858 3.081 4.117 1.00 71.81 104 LYS A N 1
ATOM 854 C CA . LYS A 1 104 ? 21.367 1.910 4.876 1.00 71.81 104 LYS A CA 1
ATOM 855 C C . LYS A 1 104 ? 20.961 0.732 3.988 1.00 71.81 104 LYS A C 1
ATOM 857 O O . LYS A 1 104 ? 21.203 -0.413 4.348 1.00 71.81 104 LYS A O 1
ATOM 862 N N . ARG A 1 105 ? 20.311 1.006 2.854 1.00 71.00 105 ARG 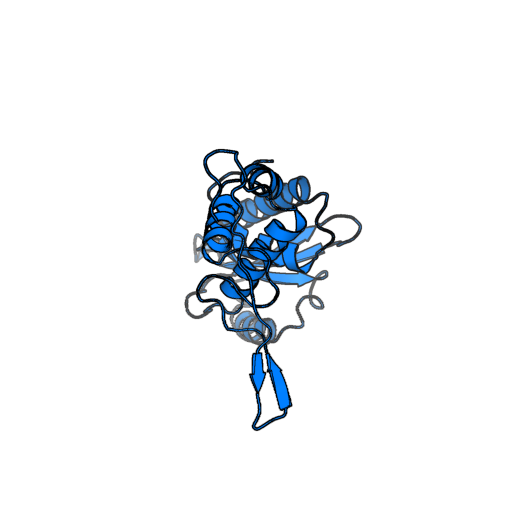A N 1
ATOM 863 C CA . ARG A 1 105 ? 19.710 -0.021 1.983 1.00 71.00 105 ARG A CA 1
ATOM 864 C C . ARG A 1 105 ? 20.568 -0.356 0.761 1.00 71.00 105 ARG A C 1
ATOM 866 O O . ARG A 1 105 ? 20.312 -1.369 0.118 1.00 71.00 105 ARG A O 1
ATOM 873 N N . LYS A 1 106 ? 21.597 0.452 0.476 1.00 78.62 106 LYS A N 1
ATOM 874 C CA . LYS A 1 106 ? 22.507 0.324 -0.669 1.00 78.62 106 LYS A CA 1
ATOM 875 C C . LYS A 1 106 ? 21.726 0.267 -1.981 1.00 78.62 106 LYS A C 1
ATOM 877 O O . LYS A 1 106 ? 21.072 1.243 -2.317 1.00 78.62 106 LYS A O 1
ATOM 882 N N . TYR A 1 107 ? 21.786 -0.842 -2.707 1.00 78.12 107 TYR A N 1
ATOM 883 C CA . TYR A 1 107 ? 21.178 -0.997 -4.025 1.00 78.12 107 TYR A CA 1
ATOM 884 C C . TYR A 1 107 ? 20.060 -2.038 -3.982 1.00 78.12 107 TYR A C 1
ATOM 886 O O . TYR A 1 107 ? 20.156 -3.049 -3.274 1.00 78.12 107 TYR A O 1
ATOM 894 N N . ILE A 1 108 ? 19.004 -1.778 -4.750 1.00 79.94 108 ILE A N 1
ATOM 895 C CA . ILE A 1 108 ? 17.978 -2.765 -5.081 1.00 79.94 108 ILE A CA 1
ATOM 896 C C . ILE A 1 108 ? 17.995 -3.043 -6.574 1.00 79.94 108 ILE A C 1
ATOM 898 O O . ILE A 1 108 ? 18.157 -2.129 -7.376 1.00 79.94 108 ILE A O 1
ATOM 902 N N . THR A 1 109 ? 17.761 -4.297 -6.935 1.00 80.56 109 THR A N 1
ATOM 903 C CA . THR A 1 109 ? 17.532 -4.686 -8.324 1.00 80.56 109 THR A CA 1
ATOM 904 C C . THR A 1 109 ? 16.038 -4.668 -8.600 1.00 80.56 109 THR A C 1
ATOM 906 O O . THR A 1 109 ? 15.255 -5.264 -7.854 1.00 80.56 109 THR A O 1
ATOM 909 N N . ILE A 1 110 ? 15.634 -4.012 -9.677 1.00 82.44 110 ILE A N 1
ATOM 910 C CA . ILE A 1 110 ? 14.242 -3.890 -10.094 1.00 82.44 110 ILE A CA 1
ATOM 911 C C . ILE A 1 110 ? 14.090 -4.576 -11.433 1.00 82.44 110 ILE A C 1
ATOM 913 O O . ILE A 1 110 ? 14.864 -4.330 -12.349 1.00 82.44 110 ILE A O 1
ATOM 917 N N . VAL A 1 111 ? 13.076 -5.427 -11.544 1.00 82.75 111 VAL A N 1
ATOM 918 C CA . VAL A 1 111 ? 12.668 -6.023 -12.817 1.00 82.75 111 VAL A CA 1
ATOM 919 C C . VAL A 1 111 ? 11.300 -5.472 -13.167 1.00 82.75 111 VAL A C 1
ATOM 921 O O . VAL A 1 111 ? 10.395 -5.533 -12.330 1.00 82.75 111 VAL A O 1
ATOM 924 N N . LEU A 1 112 ? 11.122 -4.955 -14.379 1.00 84.44 112 LEU A N 1
ATOM 925 C CA . LEU A 1 112 ? 9.856 -4.383 -14.838 1.00 84.44 112 LEU A CA 1
ATOM 926 C C . LEU A 1 112 ? 9.495 -4.826 -16.256 1.00 84.44 112 LEU A C 1
ATOM 928 O O . LEU A 1 112 ? 10.372 -5.095 -17.069 1.00 84.44 112 LEU A O 1
ATOM 932 N N . ASP A 1 113 ? 8.198 -4.881 -16.544 1.00 85.19 113 ASP A N 1
ATOM 933 C CA . ASP A 1 113 ? 7.662 -5.043 -17.897 1.00 85.19 113 ASP A CA 1
ATOM 934 C C . ASP A 1 113 ? 7.825 -3.725 -18.662 1.00 85.19 113 ASP A C 1
ATOM 936 O O . ASP A 1 113 ? 7.251 -2.707 -18.264 1.00 85.19 113 ASP A O 1
ATOM 940 N N . LEU A 1 114 ? 8.604 -3.735 -19.743 1.00 82.75 114 LEU A N 1
ATOM 941 C CA . LEU A 1 114 ? 8.906 -2.543 -20.539 1.00 82.75 114 LEU A CA 1
ATOM 942 C C . LEU A 1 114 ? 7.691 -1.989 -21.289 1.00 82.75 114 LEU A C 1
ATOM 944 O O . LEU A 1 114 ? 7.647 -0.790 -21.553 1.00 82.75 114 LEU A O 1
ATOM 948 N N . LEU A 1 115 ? 6.688 -2.817 -21.599 1.00 82.94 115 LEU A N 1
ATOM 949 C CA . LEU A 1 115 ? 5.484 -2.345 -22.288 1.00 82.94 115 LEU A CA 1
ATOM 950 C C . LEU A 1 115 ? 4.574 -1.583 -21.328 1.00 82.94 115 LEU A C 1
ATOM 952 O O . LEU A 1 115 ? 4.099 -0.488 -21.630 1.00 82.94 115 LEU A O 1
ATOM 956 N N . THR A 1 116 ? 4.332 -2.149 -20.146 1.00 84.12 116 THR A N 1
ATOM 957 C CA . THR A 1 116 ? 3.366 -1.579 -19.197 1.00 84.12 116 THR A CA 1
ATOM 958 C C . THR A 1 116 ? 4.014 -0.700 -18.125 1.00 84.12 116 THR A C 1
ATOM 960 O O . THR A 1 116 ? 3.304 -0.035 -17.373 1.00 84.12 116 THR A O 1
ATOM 963 N N . GLY A 1 117 ? 5.341 -0.731 -17.982 1.00 83.88 117 GLY A N 1
ATOM 964 C CA . GLY A 1 117 ? 6.078 -0.131 -16.864 1.00 83.88 117 GLY A CA 1
ATOM 965 C C . GLY A 1 117 ? 5.822 -0.816 -15.516 1.00 83.88 117 GLY A C 1
ATOM 966 O O . GLY A 1 117 ? 6.080 -0.231 -14.465 1.00 83.88 117 GLY A O 1
ATOM 967 N N . ARG A 1 118 ? 5.249 -2.028 -15.510 1.00 86.38 118 ARG A N 1
ATOM 968 C CA . ARG A 1 118 ? 4.840 -2.715 -14.275 1.00 86.38 118 ARG A CA 1
ATOM 969 C C . ARG A 1 118 ? 6.053 -3.341 -13.612 1.00 86.38 118 ARG A C 1
ATOM 971 O O . ARG A 1 118 ? 6.709 -4.177 -14.217 1.00 86.38 118 ARG A O 1
ATOM 978 N N . VAL A 1 119 ? 6.297 -3.009 -12.347 1.00 87.81 119 VAL A N 1
ATOM 979 C CA . VAL A 1 119 ? 7.340 -3.670 -11.554 1.00 87.81 119 VAL A CA 1
ATOM 980 C C . VAL A 1 119 ? 6.929 -5.118 -11.278 1.00 87.81 119 VAL A C 1
ATOM 982 O O . VAL A 1 119 ? 5.869 -5.379 -10.705 1.00 87.81 119 VAL A O 1
ATOM 985 N N . ILE A 1 120 ? 7.776 -6.046 -11.709 1.00 84.62 120 ILE A N 1
ATOM 986 C CA . ILE A 1 120 ? 7.635 -7.499 -11.581 1.00 84.62 120 ILE A CA 1
ATOM 987 C C . ILE A 1 120 ? 8.369 -7.982 -10.332 1.00 84.62 120 ILE A C 1
ATOM 989 O O . ILE A 1 120 ? 7.873 -8.841 -9.606 1.00 84.62 120 ILE A O 1
ATOM 993 N N . HIS A 1 121 ? 9.553 -7.433 -10.061 1.00 83.00 121 HIS A N 1
ATOM 994 C CA . HIS A 1 121 ? 10.390 -7.896 -8.963 1.00 83.00 121 HIS A CA 1
ATOM 995 C C . HIS A 1 121 ? 11.218 -6.772 -8.333 1.00 83.00 121 HIS A C 1
ATOM 997 O O . HIS A 1 121 ? 11.627 -5.841 -9.023 1.00 83.00 121 HIS A O 1
ATOM 1003 N N . VAL A 1 122 ? 11.479 -6.900 -7.025 1.00 82.75 122 VAL A N 1
ATOM 1004 C CA . VAL A 1 122 ? 12.382 -6.036 -6.250 1.00 82.75 122 VAL A CA 1
ATOM 1005 C C . VAL A 1 122 ? 13.288 -6.910 -5.370 1.00 82.75 122 VAL A C 1
ATOM 1007 O O . VAL A 1 122 ? 12.850 -7.436 -4.337 1.00 82.75 122 VAL A O 1
ATOM 1010 N N . GLY A 1 123 ? 14.547 -7.058 -5.781 1.00 75.38 123 GLY A N 1
ATOM 1011 C CA . GLY A 1 123 ? 15.598 -7.811 -5.091 1.00 75.38 123 GLY A CA 1
ATOM 1012 C C . GLY A 1 123 ? 16.494 -6.903 -4.244 1.00 75.38 123 GLY A C 1
ATOM 1013 O O . GLY A 1 123 ? 16.630 -5.716 -4.535 1.00 75.38 123 GLY A O 1
ATOM 1014 N N . ARG A 1 124 ? 17.095 -7.436 -3.171 1.00 67.69 124 ARG A N 1
ATOM 1015 C CA . ARG A 1 124 ? 18.118 -6.715 -2.385 1.00 67.69 124 ARG A CA 1
ATOM 1016 C C . ARG A 1 124 ? 19.512 -7.128 -2.852 1.00 67.69 124 ARG A C 1
ATOM 1018 O O . ARG A 1 124 ? 19.763 -8.325 -2.929 1.00 67.69 124 ARG A O 1
ATOM 1025 N N . GLY A 1 125 ? 20.411 -6.162 -3.040 1.00 56.59 125 GLY A N 1
ATOM 1026 C CA . GLY A 1 125 ? 21.813 -6.405 -3.398 1.00 56.59 125 GLY A CA 1
ATOM 1027 C C . GLY A 1 125 ? 22.168 -5.932 -4.808 1.00 56.59 125 GLY A C 1
ATOM 1028 O O . GLY A 1 125 ? 21.330 -5.362 -5.500 1.00 56.59 125 GLY A O 1
ATOM 1029 N N . LYS A 1 126 ? 23.428 -6.162 -5.198 1.00 43.94 126 LYS A N 1
ATOM 1030 C CA . LYS A 1 126 ? 23.941 -5.961 -6.561 1.00 43.94 126 LYS A CA 1
ATOM 1031 C C . LYS A 1 126 ? 24.073 -7.313 -7.268 1.00 43.94 126 LYS A C 1
ATOM 1033 O O . LYS A 1 126 ? 24.500 -8.285 -6.644 1.00 43.94 126 LYS A O 1
ATOM 1038 N N . GLY A 1 127 ? 23.758 -7.372 -8.558 1.00 53.44 127 GLY A N 1
ATOM 1039 C CA . GLY A 1 127 ? 24.085 -8.509 -9.426 1.00 53.44 127 GLY A CA 1
ATOM 1040 C C . GLY A 1 127 ? 23.479 -9.877 -9.054 1.00 53.44 127 GLY A C 1
ATOM 1041 O O . GLY A 1 127 ? 22.380 -9.983 -8.507 1.00 53.44 127 GLY A O 1
ATOM 1042 N N . LYS A 1 128 ? 24.206 -10.952 -9.414 1.00 44.81 128 LYS A N 1
ATOM 1043 C CA . LYS A 1 128 ? 23.776 -12.373 -9.406 1.00 44.81 128 LYS A CA 1
ATOM 1044 C C . LYS A 1 128 ? 23.238 -12.897 -8.062 1.00 44.81 128 LYS A C 1
ATOM 1046 O O . LYS A 1 128 ? 22.457 -13.847 -8.071 1.00 44.81 128 LYS A O 1
ATOM 1051 N N . ASP A 1 129 ? 23.585 -12.281 -6.934 1.00 44.41 129 ASP A N 1
ATOM 1052 C CA . ASP A 1 129 ? 23.163 -12.744 -5.603 1.00 44.41 129 ASP A CA 1
ATOM 1053 C C . ASP A 1 129 ? 21.786 -12.216 -5.174 1.00 44.41 129 ASP A C 1
ATOM 1055 O O . ASP A 1 129 ? 21.027 -12.934 -4.518 1.00 44.41 129 ASP A O 1
ATOM 1059 N N . ALA A 1 130 ? 21.393 -11.019 -5.636 1.00 47.28 130 ALA A N 1
ATOM 1060 C CA . ALA A 1 130 ? 20.023 -10.504 -5.494 1.00 47.28 130 ALA A CA 1
ATOM 1061 C C . ALA A 1 130 ? 19.007 -11.336 -6.300 1.00 47.28 130 ALA A C 1
ATOM 1063 O O . ALA A 1 130 ? 17.797 -11.275 -6.071 1.00 47.28 130 ALA A O 1
ATOM 1064 N N . LEU A 1 131 ? 19.529 -12.130 -7.240 1.00 49.97 131 LEU A N 1
ATOM 1065 C CA . LEU A 1 131 ? 18.809 -12.903 -8.234 1.00 49.97 131 LEU A CA 1
ATOM 1066 C C . LEU A 1 131 ? 18.510 -14.361 -7.807 1.00 49.97 131 LEU A C 1
ATOM 1068 O O . LEU A 1 131 ? 18.049 -15.165 -8.619 1.00 49.97 131 LEU A O 1
ATOM 1072 N N . ARG A 1 132 ? 18.709 -14.726 -6.530 1.00 49.91 132 ARG A N 1
ATOM 1073 C CA . ARG A 1 132 ? 18.433 -16.073 -5.971 1.00 49.91 132 ARG A CA 1
ATOM 1074 C C . ARG A 1 132 ? 16.939 -16.403 -5.798 1.00 49.91 132 ARG A C 1
ATOM 1076 O O . ARG A 1 132 ? 16.493 -16.840 -4.740 1.00 49.91 132 ARG A O 1
ATOM 1083 N N . ILE A 1 133 ? 16.128 -16.218 -6.834 1.00 49.25 133 ILE A N 1
ATOM 1084 C CA . ILE A 1 133 ? 14.686 -16.493 -6.791 1.00 49.25 133 ILE A CA 1
ATOM 1085 C C . ILE A 1 133 ? 14.323 -17.318 -8.021 1.00 49.25 133 ILE A C 1
ATOM 1087 O O . ILE A 1 133 ? 14.763 -17.008 -9.118 1.00 49.25 133 ILE A O 1
ATOM 1091 N N . ARG A 1 134 ? 13.520 -18.377 -7.856 1.00 49.72 134 ARG A N 1
ATOM 1092 C CA . ARG A 1 134 ? 13.061 -19.305 -8.919 1.00 49.72 134 ARG A CA 1
ATOM 1093 C C . ARG A 1 134 ? 12.622 -18.601 -10.219 1.00 49.72 134 ARG A C 1
ATOM 1095 O O . ARG A 1 134 ? 12.883 -19.117 -11.298 1.00 49.72 134 ARG A O 1
ATOM 1102 N N . ILE A 1 135 ? 12.086 -17.383 -10.108 1.00 52.03 135 ILE A N 1
ATOM 1103 C CA . ILE A 1 135 ? 11.731 -16.475 -11.215 1.00 52.03 135 ILE A CA 1
ATOM 1104 C C . ILE A 1 135 ? 12.913 -16.214 -12.160 1.00 52.03 135 ILE A C 1
ATOM 1106 O O . ILE A 1 135 ? 12.723 -16.106 -13.363 1.00 52.03 135 ILE A O 1
ATOM 1110 N N . LEU A 1 136 ? 14.138 -16.153 -11.642 1.00 51.03 136 LEU A N 1
ATOM 1111 C CA . LEU A 1 136 ? 15.355 -15.959 -12.418 1.00 51.03 136 LEU A CA 1
ATOM 1112 C C . LEU A 1 136 ? 15.963 -17.244 -12.928 1.00 51.03 136 LEU A C 1
ATOM 1114 O O . LEU A 1 136 ? 16.672 -17.169 -13.909 1.00 51.03 136 LEU A O 1
ATOM 1118 N N . LYS A 1 137 ? 15.643 -18.422 -12.383 1.00 53.00 137 LYS A N 1
ATOM 1119 C CA . LYS A 1 137 ? 15.914 -19.673 -13.112 1.00 53.00 137 LYS A CA 1
ATOM 1120 C C . LYS A 1 137 ? 15.015 -19.769 -14.346 1.00 53.00 137 LYS A C 1
ATOM 1122 O O . LYS A 1 137 ? 15.482 -20.165 -15.408 1.00 53.00 137 LYS A O 1
ATOM 1127 N N . ASP A 1 138 ? 13.766 -19.320 -14.240 1.00 49.09 138 ASP A N 1
ATOM 1128 C CA . ASP A 1 138 ? 12.830 -19.263 -15.368 1.00 49.09 138 ASP A CA 1
ATOM 1129 C C . ASP A 1 138 ? 13.174 -18.147 -16.360 1.00 49.09 138 ASP A C 1
ATOM 1131 O O . ASP A 1 138 ? 13.122 -18.361 -17.571 1.00 49.09 138 ASP A O 1
ATOM 1135 N N . ALA A 1 139 ? 13.586 -16.978 -15.865 1.00 46.47 139 ALA A N 1
ATOM 1136 C CA . ALA A 1 139 ? 14.043 -15.874 -16.697 1.00 46.47 139 ALA A CA 1
ATOM 1137 C C . ALA A 1 139 ? 15.443 -16.120 -17.276 1.00 46.47 139 ALA A C 1
ATOM 1139 O O . ALA A 1 139 ? 15.636 -15.767 -18.424 1.00 46.47 139 ALA A O 1
ATOM 1140 N N . ALA A 1 140 ? 16.380 -16.766 -16.565 1.00 50.41 140 ALA A N 1
ATOM 1141 C CA . ALA A 1 140 ? 17.726 -17.128 -17.046 1.00 50.41 140 ALA A CA 1
ATOM 1142 C C . ALA A 1 140 ? 17.692 -18.253 -18.083 1.00 50.41 140 ALA A C 1
ATOM 1144 O O . ALA A 1 140 ? 18.395 -18.166 -19.080 1.00 50.41 140 ALA A O 1
ATOM 1145 N N . ARG A 1 141 ? 16.836 -19.267 -17.893 1.00 50.66 141 ARG A N 1
ATOM 1146 C CA . ARG A 1 141 ? 16.565 -20.318 -18.891 1.00 50.66 141 ARG A CA 1
ATOM 1147 C C . ARG A 1 141 ? 15.936 -19.749 -20.164 1.00 50.66 141 ARG A C 1
ATOM 1149 O O . ARG A 1 141 ? 16.181 -20.254 -21.253 1.00 50.66 141 ARG A O 1
ATOM 1156 N N . LYS A 1 142 ? 15.158 -18.668 -20.038 1.00 47.09 142 LYS A N 1
ATOM 1157 C CA . LYS A 1 142 ? 14.736 -17.847 -21.179 1.00 47.09 142 LYS A CA 1
ATOM 1158 C C . LYS A 1 142 ? 15.884 -16.958 -21.680 1.00 47.09 142 LYS A C 1
ATOM 1160 O O . LYS A 1 142 ? 16.086 -16.890 -22.873 1.00 47.09 142 LYS A O 1
ATOM 1165 N N . LEU A 1 143 ? 16.712 -16.363 -20.824 1.00 49.22 143 LEU A N 1
ATOM 1166 C CA . LEU A 1 143 ? 17.836 -15.489 -21.200 1.00 49.22 143 LEU A CA 1
ATOM 1167 C C . LEU A 1 143 ? 18.943 -16.218 -21.979 1.00 49.22 143 LEU A C 1
ATOM 1169 O O . LEU A 1 143 ? 19.552 -15.620 -22.859 1.00 49.22 143 LEU A O 1
ATOM 1173 N N . SER A 1 144 ? 19.182 -17.507 -21.714 1.00 51.66 144 SER A N 1
ATOM 1174 C CA . SER A 1 144 ? 20.102 -18.347 -22.497 1.00 51.66 144 SER A CA 1
ATOM 1175 C C . SER A 1 144 ? 19.618 -18.561 -23.934 1.00 51.66 144 SER A C 1
ATOM 1177 O O . SER A 1 144 ? 20.439 -18.687 -24.835 1.00 51.66 144 SER A O 1
ATOM 1179 N N . VAL A 1 145 ? 18.300 -18.505 -24.165 1.00 50.69 145 VAL A N 1
ATOM 1180 C CA . VAL A 1 145 ? 17.693 -18.451 -25.509 1.00 50.69 145 VAL A CA 1
ATOM 1181 C C . VAL A 1 145 ? 17.856 -17.052 -26.136 1.00 50.69 145 VAL A C 1
ATOM 1183 O O . VAL A 1 145 ? 17.789 -16.902 -27.351 1.00 50.69 145 VAL A O 1
ATOM 1186 N N . TRP A 1 146 ? 18.119 -16.017 -25.327 1.00 52.88 146 TRP A N 1
ATOM 1187 C CA . TRP A 1 146 ? 18.129 -14.610 -25.745 1.00 52.88 146 TRP A CA 1
ATOM 1188 C C . TRP A 1 146 ? 19.526 -13.983 -25.894 1.00 52.88 146 TRP A C 1
ATOM 1190 O O . TRP A 1 146 ? 19.629 -12.783 -26.145 1.00 52.88 146 TRP A O 1
ATOM 1200 N N . LYS A 1 147 ? 20.603 -14.777 -25.829 1.00 48.97 147 LYS A N 1
ATOM 1201 C CA . LYS A 1 147 ? 21.983 -14.343 -26.137 1.00 48.97 147 LYS A CA 1
ATOM 1202 C C . LYS A 1 147 ? 22.115 -13.549 -27.465 1.00 48.97 147 LYS A C 1
ATOM 1204 O O . LYS A 1 147 ? 22.905 -12.610 -27.487 1.00 48.97 147 LYS A O 1
ATOM 1209 N N . PRO A 1 148 ? 21.320 -13.816 -28.527 1.00 48.12 148 PRO A N 1
ATOM 1210 C CA . PRO A 1 148 ? 21.335 -13.012 -29.758 1.00 48.12 148 PRO A CA 1
ATOM 1211 C C . PRO A 1 148 ? 20.649 -11.635 -29.658 1.00 48.12 148 PRO A C 1
ATOM 1213 O O . PRO A 1 148 ? 20.780 -10.819 -30.563 1.00 48.12 148 PRO A O 1
ATOM 1216 N N . PHE A 1 149 ? 19.895 -11.356 -28.591 1.00 49.81 149 PHE A N 1
ATOM 1217 C CA . PHE A 1 149 ? 19.029 -10.175 -28.468 1.00 49.81 149 PHE A CA 1
ATOM 1218 C C . PHE A 1 149 ? 19.583 -9.122 -27.498 1.00 49.81 149 PHE A C 1
ATOM 1220 O O . PHE A 1 149 ? 18.857 -8.246 -27.047 1.00 49.81 149 PHE A O 1
ATOM 1227 N N . ILE A 1 150 ? 20.879 -9.155 -27.192 1.00 51.53 150 ILE A N 1
ATOM 1228 C CA . ILE A 1 150 ? 21.550 -8.046 -26.489 1.00 51.53 150 ILE A CA 1
ATOM 1229 C C . ILE A 1 150 ? 21.685 -6.807 -27.413 1.00 51.53 150 ILE A C 1
ATOM 1231 O O . ILE A 1 150 ? 21.893 -5.700 -26.933 1.00 51.53 150 ILE A O 1
ATOM 1235 N N . LEU A 1 151 ? 21.421 -6.955 -28.722 1.00 48.03 151 LEU A N 1
ATOM 1236 C CA . LEU A 1 151 ? 21.348 -5.877 -29.724 1.00 48.03 151 LEU A CA 1
ATOM 1237 C C . LEU A 1 151 ? 19.904 -5.577 -30.198 1.00 48.03 151 LEU A C 1
ATOM 1239 O O . LEU A 1 151 ? 19.665 -5.265 -31.363 1.00 48.03 151 LEU A O 1
ATOM 1243 N N . ASN A 1 152 ? 18.899 -5.707 -29.323 1.00 48.34 152 ASN A N 1
ATOM 1244 C CA . ASN A 1 152 ? 17.492 -5.743 -29.756 1.00 48.34 152 ASN A CA 1
ATOM 1245 C C . ASN A 1 152 ? 16.845 -4.405 -30.147 1.00 48.34 152 ASN A C 1
ATOM 1247 O O . ASN A 1 152 ? 15.693 -4.413 -30.585 1.00 48.34 152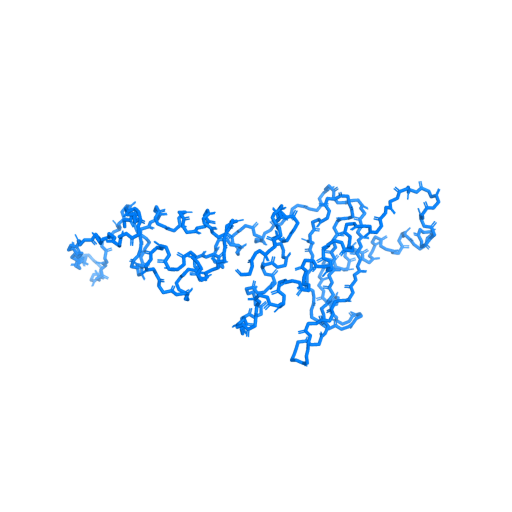 ASN A O 1
ATOM 1251 N N . TRP A 1 153 ? 17.528 -3.268 -29.995 1.00 46.91 153 TRP A N 1
ATOM 1252 C CA . TRP A 1 153 ? 16.928 -1.965 -30.313 1.00 46.91 153 TRP A CA 1
ATOM 1253 C C . TRP A 1 153 ? 16.550 -1.858 -31.800 1.00 46.91 153 TRP A C 1
ATOM 1255 O O . TRP A 1 153 ? 15.506 -1.313 -32.149 1.00 46.91 153 TRP A O 1
ATOM 1265 N N . HIS A 1 154 ? 17.349 -2.481 -32.674 1.00 47.78 154 HIS A N 1
ATOM 1266 C CA . HIS A 1 154 ? 17.133 -2.469 -34.122 1.00 47.78 154 HIS A CA 1
ATOM 1267 C C . HIS A 1 154 ? 15.986 -3.381 -34.598 1.00 47.78 154 HIS A C 1
ATOM 1269 O O . HIS A 1 154 ? 15.469 -3.185 -35.696 1.00 47.78 154 HIS A O 1
ATOM 1275 N N . LYS A 1 155 ? 15.571 -4.371 -33.792 1.00 51.41 155 LYS A N 1
ATOM 1276 C CA . LYS A 1 155 ? 14.559 -5.380 -34.167 1.00 51.41 155 LYS A CA 1
ATOM 1277 C C . LYS A 1 155 ? 13.197 -5.126 -33.519 1.00 51.41 155 LYS A C 1
ATOM 1279 O O . LYS A 1 155 ? 12.161 -5.429 -34.104 1.00 51.41 155 LYS A O 1
ATOM 1284 N N . HIS A 1 156 ? 13.186 -4.532 -32.328 1.00 56.66 156 HIS A N 1
ATOM 1285 C CA . HIS A 1 156 ? 11.976 -4.107 -31.640 1.00 56.66 156 HIS A CA 1
ATOM 1286 C C . HIS A 1 156 ? 12.205 -2.689 -31.114 1.00 56.66 156 HIS A C 1
ATOM 1288 O O . HIS A 1 156 ? 13.029 -2.494 -30.226 1.00 56.66 156 HIS A O 1
ATOM 1294 N N . ARG A 1 157 ? 11.481 -1.701 -31.661 1.00 63.09 157 ARG A N 1
ATOM 1295 C CA . ARG A 1 157 ? 11.538 -0.273 -31.284 1.00 63.09 157 ARG A CA 1
ATOM 1296 C C . ARG A 1 157 ? 11.017 -0.035 -29.852 1.00 63.09 157 ARG A C 1
ATOM 1298 O O . ARG A 1 157 ? 9.981 0.595 -29.656 1.00 63.09 157 ARG A O 1
ATOM 1305 N N . ILE A 1 158 ? 11.681 -0.597 -28.846 1.00 68.12 158 ILE A N 1
ATOM 1306 C CA . ILE A 1 158 ? 11.277 -0.552 -27.437 1.00 68.12 158 ILE A CA 1
ATOM 1307 C C . ILE A 1 158 ? 12.183 0.438 -26.709 1.00 68.12 158 ILE A C 1
ATOM 1309 O O . ILE A 1 158 ? 13.398 0.267 -26.663 1.00 68.12 158 ILE A O 1
ATOM 1313 N N . SER A 1 159 ? 11.574 1.483 -26.150 1.00 74.06 159 SER A N 1
ATOM 1314 C CA . SER A 1 159 ? 12.263 2.546 -25.412 1.00 74.06 159 SER A CA 1
ATOM 1315 C C . SER A 1 159 ? 12.471 2.187 -23.934 1.00 74.06 159 SER A C 1
ATOM 1317 O O . SER A 1 159 ? 11.635 1.521 -23.318 1.00 74.06 159 SER A O 1
ATOM 1319 N N . THR A 1 160 ? 13.553 2.702 -23.343 1.00 76.12 160 THR A N 1
ATOM 1320 C CA . THR A 1 160 ? 13.844 2.667 -21.900 1.00 76.12 160 THR A CA 1
ATOM 1321 C C . THR A 1 160 ? 13.031 3.674 -21.087 1.00 76.12 160 THR A C 1
ATOM 1323 O O . THR A 1 160 ? 13.043 3.605 -19.861 1.00 76.12 160 THR A O 1
ATOM 1326 N N . GLY A 1 161 ? 12.252 4.560 -21.718 1.00 80.25 161 GLY A N 1
ATOM 1327 C CA . GLY A 1 161 ? 11.565 5.653 -21.021 1.00 80.25 161 GLY A CA 1
ATOM 1328 C C . GLY A 1 161 ? 10.647 5.200 -19.874 1.00 80.25 161 GLY A C 1
ATOM 1329 O O . GLY A 1 161 ? 10.515 5.890 -18.867 1.00 80.25 161 GLY A O 1
ATOM 1330 N N . LYS A 1 162 ? 10.043 4.003 -19.950 1.00 83.81 162 LYS A N 1
ATOM 1331 C CA . LYS A 1 162 ? 9.257 3.446 -18.828 1.00 83.81 162 LYS A CA 1
ATOM 1332 C C . LYS A 1 162 ? 10.123 3.107 -17.610 1.00 83.81 162 LYS A C 1
ATOM 1334 O O . LYS A 1 162 ? 9.664 3.312 -16.488 1.00 83.81 162 LYS A O 1
ATOM 1339 N N . LEU A 1 163 ? 11.336 2.595 -17.823 1.00 81.81 163 LEU A N 1
ATOM 1340 C CA . LEU A 1 163 ? 12.308 2.344 -16.757 1.00 81.81 163 LEU A CA 1
ATOM 1341 C C . LEU A 1 163 ? 12.736 3.668 -16.117 1.00 81.81 163 LEU A C 1
ATOM 1343 O O . LEU A 1 163 ? 12.662 3.800 -14.898 1.00 81.81 163 LEU A O 1
ATOM 1347 N N . GLU A 1 164 ? 13.070 4.669 -16.930 1.00 83.50 164 GLU A N 1
ATOM 1348 C CA . GLU A 1 164 ? 13.471 6.001 -16.458 1.00 83.50 164 GLU A CA 1
ATOM 1349 C C . GLU A 1 164 ? 12.376 6.658 -15.606 1.00 83.50 164 GLU A C 1
ATOM 1351 O O . GLU A 1 164 ? 12.634 7.085 -14.481 1.00 83.50 164 GLU A O 1
ATOM 1356 N N . VAL A 1 165 ? 11.119 6.632 -16.068 1.00 85.69 165 VAL A N 1
ATOM 1357 C CA . VAL A 1 165 ? 9.969 7.142 -15.300 1.00 85.69 165 VAL A CA 1
ATOM 1358 C C . VAL A 1 165 ? 9.821 6.421 -13.956 1.00 85.69 165 VAL A C 1
ATOM 1360 O O . VAL A 1 165 ? 9.526 7.056 -12.940 1.00 85.69 165 VAL A O 1
ATOM 1363 N N . ILE A 1 166 ? 10.003 5.097 -13.920 1.00 87.19 166 ILE A N 1
ATOM 1364 C CA . ILE A 1 166 ? 9.944 4.332 -12.668 1.00 87.19 166 ILE A CA 1
ATOM 1365 C C . ILE A 1 166 ? 11.106 4.714 -11.743 1.00 87.19 166 ILE A C 1
ATOM 1367 O O . ILE A 1 166 ? 10.861 4.934 -10.556 1.00 87.19 166 ILE A O 1
ATOM 1371 N N . ASN A 1 167 ? 12.322 4.879 -12.261 1.00 84.19 167 ASN A N 1
ATOM 1372 C CA . ASN A 1 167 ? 13.480 5.314 -11.478 1.00 84.19 167 ASN A CA 1
ATOM 1373 C C . ASN A 1 167 ? 13.254 6.693 -10.849 1.00 84.19 167 ASN A C 1
ATOM 1375 O O . ASN A 1 167 ? 13.434 6.854 -9.638 1.00 84.19 167 ASN A O 1
ATOM 1379 N N . SER A 1 168 ? 12.750 7.662 -11.618 1.00 85.69 168 SER A N 1
ATOM 1380 C CA . SER A 1 168 ? 12.389 8.983 -11.089 1.00 85.69 168 SER A CA 1
ATOM 1381 C C . SER A 1 168 ? 11.323 8.885 -9.992 1.00 85.69 168 SER A C 1
ATOM 1383 O O . SER A 1 168 ? 11.451 9.510 -8.937 1.00 85.69 168 SER A O 1
ATOM 1385 N N . LYS A 1 169 ? 10.293 8.046 -10.182 1.00 87.56 169 LYS A N 1
ATOM 1386 C CA . LYS A 1 169 ? 9.256 7.803 -9.164 1.00 87.56 169 LYS A CA 1
ATOM 1387 C C . LYS A 1 169 ? 9.813 7.175 -7.889 1.00 87.56 169 LYS A C 1
ATOM 1389 O O . LYS A 1 169 ? 9.336 7.499 -6.805 1.00 87.56 169 LYS A O 1
ATOM 1394 N N . ILE A 1 170 ? 10.810 6.298 -7.990 1.00 86.00 170 ILE A N 1
ATOM 1395 C CA . ILE A 1 170 ? 11.475 5.715 -6.819 1.00 86.00 170 ILE A CA 1
ATOM 1396 C C . ILE A 1 170 ? 12.268 6.781 -6.070 1.00 86.00 170 ILE A C 1
ATOM 1398 O O . ILE A 1 170 ? 12.180 6.831 -4.845 1.00 86.00 170 ILE A O 1
ATOM 1402 N N . GLY A 1 171 ? 12.975 7.665 -6.778 1.00 83.12 171 GLY A N 1
ATOM 1403 C CA . GLY A 1 171 ? 13.666 8.800 -6.164 1.00 83.12 171 GLY A CA 1
ATOM 1404 C C . GLY A 1 171 ? 12.710 9.717 -5.395 1.00 83.12 171 GLY A C 1
ATOM 1405 O O . GLY A 1 171 ? 12.976 10.087 -4.253 1.00 83.12 171 GLY A O 1
ATOM 1406 N N . THR A 1 172 ? 11.543 10.034 -5.963 1.00 83.75 172 THR A N 1
ATOM 1407 C CA . THR A 1 172 ? 10.506 10.797 -5.244 1.00 83.75 172 THR A CA 1
ATOM 1408 C C . THR A 1 172 ? 9.931 10.012 -4.070 1.00 83.75 172 THR A C 1
ATOM 1410 O O . THR A 1 172 ? 9.778 10.560 -2.982 1.00 83.75 172 THR A O 1
ATOM 1413 N N . LEU A 1 173 ? 9.683 8.709 -4.239 1.00 83.38 173 LEU A N 1
ATOM 1414 C CA . LEU A 1 173 ? 9.240 7.857 -3.141 1.00 83.38 173 LEU A CA 1
ATOM 1415 C C . LEU A 1 173 ? 10.245 7.880 -1.988 1.00 83.38 173 LEU A C 1
ATOM 1417 O O . LEU A 1 173 ? 9.801 7.934 -0.855 1.00 83.38 173 LEU A O 1
ATOM 1421 N N . GLN A 1 174 ? 11.558 7.879 -2.243 1.00 78.00 174 GLN A N 1
ATOM 1422 C CA . GLN A 1 174 ? 12.582 7.982 -1.195 1.00 78.00 174 GLN A CA 1
ATOM 1423 C C . GLN A 1 174 ? 12.514 9.308 -0.433 1.00 78.00 174 GLN A C 1
ATOM 1425 O O . GLN A 1 174 ? 12.600 9.296 0.793 1.00 78.00 174 GLN A O 1
ATOM 1430 N N . ARG A 1 175 ? 12.321 10.428 -1.144 1.00 76.31 175 ARG A N 1
ATOM 1431 C CA . ARG A 1 175 ? 12.197 11.765 -0.541 1.00 76.31 175 ARG A CA 1
ATOM 1432 C C . ARG A 1 175 ? 10.956 11.882 0.347 1.00 76.31 175 ARG A C 1
ATOM 1434 O O . ARG A 1 175 ? 11.060 12.364 1.466 1.00 76.31 175 ARG A O 1
ATOM 1441 N N . ASN A 1 176 ? 9.820 11.335 -0.078 1.00 69.25 176 ASN A N 1
ATOM 1442 C CA . ASN A 1 176 ? 8.607 11.334 0.754 1.00 69.25 176 ASN A CA 1
ATOM 1443 C C . ASN A 1 176 ? 8.657 10.225 1.830 1.00 69.25 176 ASN A C 1
ATOM 1445 O O . ASN A 1 176 ? 7.891 10.221 2.788 1.00 69.25 176 ASN A O 1
ATOM 1449 N N . ALA A 1 177 ? 9.559 9.249 1.682 1.00 62.47 177 ALA A N 1
ATOM 1450 C CA . ALA A 1 177 ? 9.726 8.111 2.580 1.00 62.47 177 ALA A CA 1
ATOM 1451 C C . ALA A 1 177 ? 10.775 8.325 3.676 1.00 62.47 177 ALA A C 1
ATOM 1453 O O . ALA A 1 177 ? 11.177 7.324 4.276 1.00 62.47 177 ALA A O 1
ATOM 1454 N N . TYR A 1 178 ? 11.210 9.555 3.981 1.00 50.25 178 TYR A N 1
ATOM 1455 C CA . TYR A 1 178 ? 12.222 9.831 5.023 1.00 50.25 178 TYR A CA 1
ATOM 1456 C C . TYR A 1 178 ? 11.900 9.221 6.419 1.00 50.25 178 TYR A C 1
ATOM 1458 O O . TYR A 1 178 ? 12.759 9.224 7.297 1.00 50.25 178 TYR A O 1
ATOM 1466 N N . GLY A 1 179 ? 10.721 8.606 6.618 1.00 53.50 179 GLY A N 1
ATOM 1467 C CA . GLY A 1 179 ? 10.347 7.790 7.783 1.00 53.50 179 GLY A CA 1
ATOM 1468 C C . GLY A 1 179 ? 10.048 6.291 7.553 1.00 53.50 179 GLY A C 1
ATOM 1469 O O . GLY A 1 179 ? 9.761 5.585 8.522 1.00 53.50 179 GLY A O 1
ATOM 1470 N N . TYR A 1 180 ? 10.100 5.729 6.336 1.00 64.31 180 TYR A N 1
ATOM 1471 C CA . TYR A 1 180 ? 9.845 4.289 6.145 1.00 64.31 180 TYR A CA 1
ATOM 1472 C C . TYR A 1 180 ? 11.035 3.470 6.647 1.00 64.31 180 TYR A C 1
ATOM 1474 O O . TYR A 1 180 ? 11.923 3.125 5.877 1.00 64.31 180 TYR A O 1
ATOM 1482 N N . ARG A 1 181 ? 11.032 3.092 7.930 1.00 68.75 181 ARG A N 1
ATOM 1483 C CA . ARG A 1 181 ? 11.919 2.046 8.487 1.00 68.75 181 ARG A CA 1
ATOM 1484 C C . ARG A 1 181 ? 11.525 0.634 8.025 1.00 68.75 181 ARG A C 1
ATOM 1486 O O . ARG A 1 181 ? 12.285 -0.312 8.179 1.00 68.75 181 ARG A O 1
ATOM 1493 N N . ASP A 1 182 ? 10.339 0.511 7.438 1.00 82.31 182 ASP A N 1
ATOM 1494 C CA . ASP A 1 182 ? 9.725 -0.739 7.003 1.00 82.31 182 ASP A CA 1
ATOM 1495 C C . ASP A 1 182 ? 10.047 -1.045 5.533 1.00 82.31 182 ASP A C 1
ATOM 1497 O O . ASP A 1 182 ? 9.459 -0.481 4.606 1.00 82.31 182 ASP A O 1
ATOM 1501 N N . ASP A 1 183 ? 11.003 -1.947 5.325 1.00 81.38 183 ASP A N 1
ATOM 1502 C CA . ASP A 1 183 ? 11.473 -2.347 3.996 1.00 81.38 183 ASP A CA 1
ATOM 1503 C C . ASP A 1 183 ? 10.405 -3.052 3.159 1.00 81.38 183 ASP A C 1
ATOM 1505 O O . ASP A 1 183 ? 10.409 -2.962 1.931 1.00 81.38 183 ASP A O 1
ATOM 1509 N N . GLU A 1 184 ? 9.492 -3.773 3.800 1.00 86.31 184 GLU A N 1
ATOM 1510 C CA . GLU A 1 184 ? 8.424 -4.464 3.094 1.00 86.31 184 GLU A CA 1
ATOM 1511 C C . GLU A 1 184 ? 7.411 -3.461 2.553 1.00 86.31 184 GLU A C 1
ATOM 1513 O O . GLU A 1 184 ? 7.006 -3.547 1.393 1.00 86.31 184 GLU A O 1
ATOM 1518 N N . TYR A 1 185 ? 7.043 -2.471 3.369 1.00 88.44 185 TYR A N 1
ATOM 1519 C CA . TYR A 1 185 ? 6.164 -1.402 2.917 1.00 88.44 185 TYR A CA 1
ATOM 1520 C C . TYR A 1 185 ? 6.786 -0.616 1.759 1.00 88.44 185 TYR A C 1
ATOM 1522 O O . TYR A 1 185 ? 6.098 -0.339 0.777 1.00 88.44 185 TYR A O 1
ATOM 1530 N N . LEU A 1 186 ? 8.097 -0.350 1.804 1.00 86.50 186 LEU A N 1
ATOM 1531 C CA . LEU A 1 186 ? 8.807 0.257 0.678 1.00 86.50 186 LEU A CA 1
ATOM 1532 C C . LEU A 1 186 ? 8.690 -0.592 -0.596 1.00 86.50 186 LEU A C 1
ATOM 1534 O O . LEU A 1 186 ? 8.324 -0.064 -1.644 1.00 86.50 186 LEU A O 1
ATOM 1538 N N . LYS A 1 187 ? 8.953 -1.904 -0.520 1.00 87.81 187 LYS A N 1
ATOM 1539 C CA . LYS A 1 187 ? 8.821 -2.807 -1.679 1.00 87.81 187 LYS A CA 1
ATOM 1540 C C . LYS A 1 187 ? 7.408 -2.777 -2.259 1.00 87.81 187 LYS A C 1
ATOM 1542 O O . LYS A 1 187 ? 7.240 -2.659 -3.468 1.00 87.81 187 LYS A O 1
ATOM 1547 N N . LEU A 1 188 ? 6.391 -2.830 -1.404 1.00 90.88 188 LEU A N 1
ATOM 1548 C CA . LEU A 1 188 ? 4.986 -2.760 -1.811 1.00 90.88 188 LEU A CA 1
ATOM 1549 C C . LEU A 1 188 ? 4.633 -1.428 -2.481 1.00 90.88 188 LEU A C 1
ATOM 1551 O O . LEU A 1 188 ? 3.905 -1.409 -3.474 1.00 90.88 188 LEU A O 1
ATOM 1555 N N . ARG A 1 189 ? 5.179 -0.316 -1.980 1.00 89.81 189 ARG A N 1
ATOM 1556 C CA . ARG A 1 189 ? 5.037 1.004 -2.604 1.00 89.81 189 ARG A CA 1
ATOM 1557 C C . ARG A 1 189 ? 5.694 1.035 -3.984 1.00 89.81 189 ARG A C 1
ATOM 1559 O O . ARG A 1 189 ? 5.057 1.515 -4.917 1.00 89.81 189 ARG A O 1
ATOM 1566 N N . ILE A 1 190 ? 6.892 0.459 -4.132 1.00 89.38 190 ILE A N 1
ATOM 1567 C CA . ILE A 1 190 ? 7.589 0.324 -5.424 1.00 89.38 190 ILE A CA 1
ATOM 1568 C C . ILE A 1 190 ? 6.740 -0.486 -6.416 1.00 89.38 190 ILE A C 1
ATOM 1570 O O . ILE A 1 190 ? 6.518 -0.035 -7.539 1.00 89.38 190 ILE A O 1
ATOM 1574 N N . PHE A 1 191 ? 6.167 -1.621 -5.994 1.00 89.31 191 PHE A N 1
ATOM 1575 C CA . PHE A 1 191 ? 5.255 -2.404 -6.839 1.00 89.31 191 PHE A CA 1
ATOM 1576 C C . PHE A 1 191 ? 4.052 -1.592 -7.342 1.00 89.31 191 PHE A C 1
ATOM 1578 O O . PHE A 1 191 ? 3.574 -1.819 -8.455 1.00 89.31 191 PHE A O 1
ATOM 1585 N N . ASN A 1 192 ? 3.576 -0.616 -6.567 1.00 90.25 192 ASN A N 1
ATOM 1586 C CA . ASN A 1 192 ? 2.420 0.210 -6.915 1.00 90.25 192 ASN A CA 1
ATOM 1587 C C . ASN A 1 192 ? 2.744 1.416 -7.827 1.00 90.25 192 ASN A C 1
ATOM 1589 O O . ASN A 1 192 ? 1.817 2.015 -8.372 1.00 90.25 192 ASN A O 1
ATOM 1593 N N . LEU A 1 193 ? 4.021 1.750 -8.070 1.00 87.62 193 LEU A N 1
ATOM 1594 C CA . LEU A 1 193 ? 4.427 2.976 -8.790 1.00 87.62 193 LEU A CA 1
ATOM 1595 C C . LEU A 1 193 ? 3.931 3.073 -10.239 1.00 87.62 193 LEU A C 1
ATOM 1597 O O . LEU A 1 193 ? 3.656 4.173 -10.730 1.00 87.62 193 LEU A O 1
ATOM 160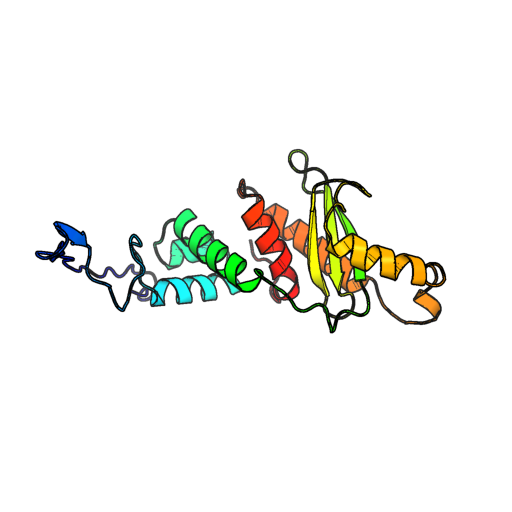1 N N . HIS A 1 194 ? 3.769 1.936 -10.915 1.00 81.06 194 HIS A N 1
ATOM 1602 C CA . HIS A 1 194 ? 3.275 1.883 -12.295 1.00 81.06 194 HIS A CA 1
ATOM 1603 C C . HIS A 1 194 ? 1.827 2.375 -12.445 1.00 81.06 194 HIS A C 1
ATOM 1605 O O . HIS A 1 194 ? 1.419 2.735 -13.542 1.00 81.06 194 HIS A O 1
ATOM 1611 N N . ARG A 1 195 ? 1.058 2.417 -11.347 1.00 74.69 195 ARG A N 1
ATOM 1612 C CA . ARG A 1 195 ? -0.315 2.947 -11.315 1.00 74.69 195 ARG A CA 1
ATOM 1613 C C . ARG A 1 195 ? -0.429 4.345 -10.720 1.00 74.69 195 ARG A C 1
ATOM 1615 O O . ARG A 1 195 ? -1.517 4.905 -10.746 1.00 74.69 195 ARG A O 1
ATOM 1622 N N . SER A 1 196 ? 0.654 4.898 -10.176 1.00 66.88 196 SER A N 1
ATOM 1623 C CA . SER A 1 196 ? 0.656 6.279 -9.692 1.00 66.88 196 SER A CA 1
ATOM 1624 C C . SER A 1 196 ? 0.639 7.205 -10.906 1.00 66.88 196 SER A C 1
ATOM 1626 O O . SER A 1 196 ? 1.673 7.402 -11.546 1.00 66.88 196 SER A O 1
ATOM 1628 N N . THR A 1 197 ? -0.541 7.687 -11.285 1.00 55.75 197 THR A N 1
ATOM 1629 C CA . THR A 1 197 ? -0.733 8.701 -12.336 1.00 55.75 197 THR A CA 1
ATOM 1630 C C . THR A 1 197 ? -0.385 10.097 -11.836 1.00 55.75 197 THR A C 1
ATOM 1632 O O . THR A 1 197 ? 0.045 10.934 -12.618 1.00 55.75 197 THR A O 1
ATOM 1635 N N . TYR A 1 198 ? -0.501 10.321 -10.529 1.00 47.88 198 TYR A N 1
ATOM 1636 C CA . TYR A 1 198 ? -0.139 11.573 -9.886 1.00 47.88 198 TYR A CA 1
ATOM 1637 C C . TYR A 1 198 ? 1.355 11.588 -9.559 1.00 47.88 198 TYR A C 1
ATOM 1639 O O . TYR A 1 198 ? 1.927 10.557 -9.164 1.00 47.88 198 TYR A O 1
ATOM 1647 N N . ALA A 1 199 ? 1.975 12.764 -9.717 1.00 46.47 199 ALA A N 1
ATOM 1648 C CA . ALA A 1 199 ? 3.209 13.090 -9.017 1.00 46.47 199 ALA A CA 1
ATOM 1649 C C . ALA A 1 199 ? 3.010 12.668 -7.559 1.00 46.47 199 ALA A C 1
ATOM 1651 O O . ALA A 1 199 ? 1.941 12.893 -7.005 1.00 46.47 199 ALA A O 1
ATOM 1652 N N . LEU A 1 200 ? 3.970 11.960 -6.972 1.00 46.25 200 LEU A N 1
ATOM 1653 C CA . LEU A 1 200 ? 3.912 11.597 -5.559 1.00 46.25 200 LEU A CA 1
ATOM 1654 C C . LEU A 1 200 ? 3.988 12.912 -4.772 1.00 46.25 200 LEU A C 1
ATOM 1656 O O . LEU A 1 200 ? 5.084 13.394 -4.497 1.00 46.25 200 LEU A O 1
ATOM 1660 N N . ILE A 1 201 ? 2.834 13.540 -4.545 1.00 38.22 201 ILE A N 1
ATOM 1661 C CA . ILE A 1 201 ? 2.728 14.831 -3.874 1.00 38.22 201 ILE A CA 1
ATOM 1662 C C . ILE A 1 201 ? 3.211 14.608 -2.436 1.00 38.22 201 ILE A C 1
ATOM 1664 O O . ILE A 1 201 ? 2.969 13.534 -1.867 1.00 38.22 201 ILE A O 1
ATOM 1668 N N . GLY A 1 202 ? 4.047 15.548 -1.984 1.00 39.28 202 GLY A N 1
ATOM 1669 C CA . GLY A 1 202 ? 4.791 15.525 -0.722 1.00 39.28 202 GLY A CA 1
ATOM 1670 C C . GLY A 1 202 ? 3.898 15.271 0.471 1.00 39.28 202 GLY A C 1
ATOM 1671 O O . GLY A 1 202 ? 2.796 15.851 0.477 1.00 39.28 202 GLY A O 1
#

Foldseek 3Di:
DFADFQHADADDDDWDWDADPPPRDTDTDDDPFDDPPDRDGPVLLVVLLVCVLPAPLVVSCSSNVHDSVVSLVSNLVVLCVVVVDDDCPPQDDKDWDWAQLDDPQGIWIWIARLVLLATPDIFGDDPDVSQPDVVVVVVVVVVVVCPVCPVVCVPDVGDCVSVVQLNVLLVQVSVSVVPCPDPSSSRSVSNCSSVNPDDRDD